Protein AF-A0A7M2J9U3-F1 (afdb_monomer_lite)

Structure (mmCIF, N/CA/C/O backbone):
data_AF-A0A7M2J9U3-F1
#
_entry.id   AF-A0A7M2J9U3-F1
#
loop_
_atom_site.group_PDB
_atom_site.id
_atom_site.type_symbol
_atom_site.label_atom_id
_atom_site.label_alt_id
_atom_site.label_comp_id
_atom_site.label_asym_id
_atom_site.label_entity_id
_atom_site.label_seq_id
_atom_site.pdbx_PDB_ins_code
_atom_site.Cartn_x
_atom_site.Cartn_y
_atom_site.Cartn_z
_atom_site.occupancy
_atom_site.B_iso_or_equiv
_atom_site.auth_seq_id
_atom_site.auth_comp_id
_atom_site.auth_asym_id
_atom_site.auth_atom_id
_atom_site.pdbx_PDB_model_num
ATOM 1 N N . MET A 1 1 ? -37.152 -7.432 15.482 1.00 43.25 1 MET A N 1
ATOM 2 C CA . MET A 1 1 ? -36.137 -7.744 14.446 1.00 43.25 1 MET A CA 1
ATOM 3 C C . MET A 1 1 ? -35.916 -6.595 13.445 1.00 43.25 1 MET A C 1
ATOM 5 O O . MET A 1 1 ? -35.263 -6.800 12.437 1.00 43.25 1 MET A O 1
ATOM 9 N N . THR A 1 2 ? -36.378 -5.371 13.727 1.00 47.81 2 THR A N 1
ATOM 10 C CA . THR A 1 2 ? -36.344 -4.222 12.796 1.00 47.81 2 THR A CA 1
ATOM 11 C C . THR A 1 2 ? -35.220 -3.203 13.057 1.00 47.81 2 THR A C 1
ATOM 13 O O . THR A 1 2 ? -34.902 -2.445 12.151 1.00 47.81 2 THR A O 1
ATOM 16 N N . ASN A 1 3 ? -34.570 -3.209 14.231 1.00 53.03 3 ASN A N 1
ATOM 17 C CA . ASN A 1 3 ? -33.553 -2.198 14.584 1.00 53.03 3 ASN A CA 1
ATOM 18 C C . ASN A 1 3 ? -32.164 -2.436 13.961 1.00 53.03 3 ASN A C 1
ATOM 20 O O . ASN A 1 3 ? -31.542 -1.480 13.520 1.00 53.03 3 ASN A O 1
ATOM 24 N N . GLN A 1 4 ? -31.702 -3.687 13.826 1.00 56.31 4 GLN A N 1
ATOM 25 C CA . GLN A 1 4 ? -30.345 -3.974 13.315 1.00 56.31 4 GLN A CA 1
ATOM 26 C C . GLN A 1 4 ? -30.095 -3.460 11.888 1.00 56.31 4 GLN A C 1
ATOM 28 O O . GLN A 1 4 ? -28.982 -3.062 11.561 1.00 56.31 4 GLN A O 1
ATOM 33 N N . LYS A 1 5 ? -31.128 -3.446 11.038 1.00 58.06 5 LYS A N 1
ATOM 34 C CA . LYS A 1 5 ? -31.010 -2.990 9.646 1.00 58.06 5 LYS A CA 1
ATOM 35 C C . LYS A 1 5 ? -30.885 -1.462 9.549 1.00 58.06 5 LYS A C 1
ATOM 37 O O . LYS A 1 5 ? -30.105 -0.966 8.746 1.00 58.06 5 LYS A O 1
ATOM 42 N N . SER A 1 6 ? -31.594 -0.738 10.420 1.00 60.00 6 SER A N 1
ATOM 43 C CA . SER A 1 6 ? -31.518 0.726 10.529 1.00 60.00 6 SER A CA 1
ATOM 44 C C . SER A 1 6 ? -30.150 1.194 11.038 1.00 60.00 6 SER A C 1
ATOM 46 O O . SER A 1 6 ? -29.637 2.213 10.579 1.00 60.00 6 SER A O 1
ATOM 48 N N . ASP A 1 7 ? -29.542 0.441 11.958 1.00 73.56 7 ASP A N 1
ATOM 49 C CA . ASP A 1 7 ? -28.218 0.768 12.498 1.00 73.56 7 ASP A CA 1
ATOM 50 C C . ASP A 1 7 ? -27.116 0.553 11.447 1.00 73.56 7 ASP A C 1
ATOM 52 O O . ASP A 1 7 ? -26.222 1.386 11.305 1.00 73.56 7 ASP A O 1
ATOM 56 N N . GLN A 1 8 ? -27.211 -0.507 10.633 1.00 78.12 8 GLN A N 1
ATOM 57 C CA . GLN A 1 8 ? -26.264 -0.760 9.539 1.00 78.12 8 GLN A CA 1
ATOM 58 C C . GLN A 1 8 ? -26.316 0.303 8.436 1.00 78.12 8 GLN A C 1
ATOM 60 O O . GLN A 1 8 ? -25.268 0.725 7.948 1.00 78.12 8 GLN A O 1
ATOM 65 N N . GLU A 1 9 ? -27.511 0.762 8.059 1.00 83.69 9 GLU A N 1
ATOM 66 C CA . GLU A 1 9 ? -27.677 1.839 7.074 1.00 83.69 9 GLU A CA 1
ATOM 67 C C . GLU A 1 9 ? -27.066 3.158 7.578 1.00 83.69 9 GLU A C 1
ATOM 69 O O . GLU A 1 9 ? -26.361 3.839 6.832 1.00 83.69 9 GLU A O 1
ATOM 74 N N . SER A 1 10 ? -27.244 3.472 8.865 1.00 86.31 10 SER A N 1
ATOM 75 C CA . SER A 1 10 ? -26.633 4.644 9.509 1.00 86.31 10 SER A CA 1
ATOM 76 C C . SER A 1 10 ? -25.099 4.573 9.529 1.00 86.31 10 SER A C 1
ATOM 78 O O . SER A 1 10 ? -24.418 5.536 9.170 1.00 86.31 10 SER A O 1
ATOM 80 N N . ILE A 1 11 ? -24.528 3.415 9.883 1.00 87.19 11 ILE A N 1
ATOM 81 C CA . ILE A 1 11 ? -23.070 3.204 9.901 1.00 87.19 11 ILE A CA 1
ATOM 82 C C . ILE A 1 11 ? -22.490 3.288 8.483 1.00 87.19 11 ILE A C 1
ATOM 84 O O . ILE A 1 11 ? -21.432 3.889 8.283 1.00 87.19 11 ILE A O 1
ATOM 88 N N . ALA A 1 12 ? -23.177 2.723 7.487 1.00 87.81 12 ALA A N 1
ATOM 89 C CA . ALA A 1 12 ? -22.763 2.810 6.090 1.00 87.81 12 ALA A CA 1
ATOM 90 C C . ALA A 1 12 ? -22.752 4.263 5.591 1.00 87.81 12 ALA A C 1
ATOM 92 O O . ALA A 1 12 ? -21.799 4.686 4.930 1.00 87.81 12 ALA A O 1
ATOM 93 N N . GLU A 1 13 ? -23.767 5.049 5.954 1.00 89.94 13 GLU A N 1
ATOM 94 C CA . GLU A 1 13 ? -23.820 6.471 5.624 1.00 89.94 13 GLU A CA 1
ATOM 95 C C . GLU A 1 13 ? -22.707 7.260 6.325 1.00 89.94 13 GLU A C 1
ATOM 97 O O . GLU A 1 13 ? -22.040 8.087 5.699 1.00 89.94 13 GLU A O 1
ATOM 102 N N . HIS A 1 14 ? -22.420 6.952 7.592 1.00 89.69 14 HIS A N 1
ATOM 103 C CA . HIS A 1 14 ? -21.287 7.539 8.303 1.00 89.69 14 HIS A CA 1
ATOM 104 C C . HIS A 1 14 ? -19.960 7.207 7.602 1.00 89.69 14 HIS A C 1
ATOM 106 O O . HIS A 1 14 ? -19.170 8.112 7.335 1.00 89.69 14 HIS A O 1
ATOM 112 N N . ALA A 1 15 ? -19.730 5.950 7.210 1.00 89.94 15 ALA A N 1
ATOM 113 C CA . ALA A 1 15 ? -18.529 5.561 6.470 1.00 89.94 15 ALA A CA 1
ATOM 114 C C . ALA A 1 15 ? -18.393 6.345 5.156 1.00 89.94 15 ALA A C 1
ATOM 116 O O . ALA A 1 15 ? -17.311 6.852 4.844 1.00 89.94 15 ALA A O 1
ATOM 117 N N . ARG A 1 16 ? -19.500 6.516 4.423 1.00 91.44 16 ARG A N 1
ATOM 118 C CA . ARG A 1 16 ? -19.551 7.295 3.179 1.00 91.44 16 ARG A CA 1
ATOM 119 C C . ARG A 1 16 ? -19.196 8.766 3.410 1.00 91.44 16 ARG A C 1
ATOM 121 O O . ARG A 1 16 ? -18.396 9.328 2.659 1.00 91.44 16 ARG A O 1
ATOM 128 N N . ILE A 1 17 ? -19.760 9.392 4.443 1.00 90.38 17 ILE A N 1
ATOM 129 C CA . ILE A 1 17 ? -19.478 10.789 4.805 1.00 90.38 17 ILE A CA 1
ATOM 130 C C . ILE A 1 17 ? -18.016 10.948 5.237 1.00 90.38 17 ILE A C 1
ATOM 132 O O . ILE A 1 17 ? -17.327 11.835 4.732 1.00 90.38 17 ILE A O 1
ATOM 136 N N . THR A 1 18 ? -17.508 10.069 6.101 1.00 89.56 18 THR A N 1
ATOM 137 C CA . THR A 1 18 ? -16.109 10.084 6.551 1.00 89.56 18 THR A CA 1
ATOM 138 C C . THR A 1 18 ? -15.159 9.942 5.368 1.00 89.56 18 THR A C 1
ATOM 140 O O . THR A 1 18 ? -14.219 10.724 5.218 1.00 89.56 18 THR A O 1
ATOM 143 N N . GLN A 1 19 ? -15.435 9.014 4.453 1.00 86.81 19 GLN A N 1
ATOM 144 C CA . GLN A 1 19 ? -14.657 8.856 3.232 1.00 86.81 19 GLN A CA 1
ATOM 145 C C . GLN A 1 19 ? -14.691 10.115 2.351 1.00 86.81 19 GLN A C 1
ATOM 147 O O . GLN A 1 19 ? -13.658 10.487 1.788 1.00 86.81 19 GLN A O 1
ATOM 152 N N . ALA A 1 20 ? -15.839 10.795 2.247 1.00 86.69 20 ALA A N 1
ATOM 153 C CA . ALA A 1 20 ? -15.975 12.054 1.517 1.00 86.69 20 ALA A CA 1
ATOM 154 C C . ALA A 1 20 ? -15.168 13.195 2.167 1.00 86.69 20 ALA A C 1
ATOM 156 O O . ALA A 1 20 ? -14.488 13.940 1.460 1.00 86.69 20 ALA A O 1
ATOM 157 N N . ILE A 1 21 ? -15.169 13.294 3.500 1.00 87.69 21 ILE A N 1
ATOM 158 C CA . ILE A 1 21 ? -14.341 14.247 4.255 1.00 87.69 21 ILE A CA 1
ATOM 159 C C . ILE A 1 21 ? -12.855 13.978 3.992 1.00 87.69 21 ILE A C 1
ATOM 161 O O . ILE A 1 21 ? -12.127 14.884 3.591 1.00 87.69 21 ILE A O 1
ATOM 165 N N . LEU A 1 22 ? -12.405 12.727 4.127 1.00 88.06 22 LEU A N 1
ATOM 166 C CA . LEU A 1 22 ? -11.025 12.319 3.832 1.00 88.06 22 LEU A CA 1
ATOM 167 C C . LEU A 1 22 ? -10.615 12.697 2.402 1.00 88.06 22 LEU A C 1
ATOM 169 O O . LEU A 1 22 ? -9.584 13.329 2.162 1.00 88.06 22 LEU A O 1
ATOM 173 N N . SER A 1 23 ? -11.492 12.365 1.460 1.00 82.75 23 SER A N 1
ATOM 174 C CA . SER A 1 23 ? -11.384 12.671 0.038 1.00 82.75 23 SER A CA 1
ATOM 175 C C . SER A 1 23 ? -11.221 14.169 -0.242 1.00 82.75 23 SER A C 1
ATOM 177 O O . SER A 1 23 ? -10.385 14.532 -1.066 1.00 82.75 23 SER A O 1
ATOM 179 N N . ASN A 1 24 ? -12.005 15.029 0.404 1.00 83.62 24 ASN A N 1
ATOM 180 C CA . ASN A 1 24 ? -12.104 16.443 0.034 1.00 83.62 24 ASN A CA 1
ATOM 181 C C . ASN A 1 24 ? -11.191 17.346 0.871 1.00 83.62 24 ASN A C 1
ATOM 183 O O . ASN A 1 24 ? -10.616 18.297 0.347 1.00 83.62 24 ASN A O 1
ATOM 187 N N . SER A 1 25 ? -11.043 17.047 2.160 1.00 84.12 25 SER A N 1
ATOM 188 C CA . SER A 1 25 ? -10.350 17.908 3.122 1.00 84.12 25 SER A CA 1
ATOM 189 C C . SER A 1 25 ? -8.868 17.574 3.276 1.00 84.12 25 SER A C 1
ATOM 191 O O . SER A 1 25 ? -8.089 18.450 3.652 1.00 84.12 25 SER A O 1
ATOM 193 N N . PHE A 1 26 ? -8.465 16.331 2.987 1.00 84.56 26 PHE A N 1
ATOM 194 C CA . PHE A 1 26 ? -7.106 15.853 3.267 1.00 84.56 26 PHE A CA 1
ATOM 195 C C . PHE A 1 26 ? -6.332 15.454 2.013 1.00 84.56 26 PHE A C 1
ATOM 197 O O . PHE A 1 26 ? -5.134 15.729 1.909 1.00 84.56 26 PHE A O 1
ATOM 204 N N . LEU A 1 27 ? -7.017 14.840 1.050 1.00 83.25 27 LEU A N 1
ATOM 205 C CA . LEU A 1 27 ? -6.427 14.368 -0.198 1.00 83.25 27 LEU A CA 1
ATOM 206 C C . LEU A 1 27 ? -6.773 15.318 -1.349 1.00 83.25 27 LEU A C 1
ATOM 208 O O . LEU A 1 27 ? -7.884 15.842 -1.424 1.00 83.25 27 LEU A O 1
ATOM 212 N N . ASN A 1 28 ? -5.845 15.540 -2.276 1.00 76.25 28 ASN A N 1
ATOM 213 C CA . ASN A 1 28 ? -6.152 16.311 -3.477 1.00 76.25 28 ASN A CA 1
ATOM 214 C C . ASN A 1 28 ? -6.906 15.421 -4.473 1.00 76.25 28 ASN A C 1
ATOM 216 O O . ASN A 1 28 ? -6.305 14.555 -5.097 1.00 76.25 28 ASN A O 1
ATOM 220 N N . GLY A 1 29 ? -8.220 15.624 -4.628 1.00 60.50 29 GLY A N 1
ATOM 221 C CA . GLY A 1 29 ? -9.089 14.819 -5.500 1.00 60.50 29 GLY A CA 1
ATOM 222 C C . GLY A 1 29 ? -8.625 14.680 -6.951 1.00 60.50 29 GLY A C 1
ATOM 223 O O . GLY A 1 29 ? -8.795 13.612 -7.535 1.00 60.50 29 GLY A O 1
ATOM 224 N N . PHE A 1 30 ? -7.985 15.709 -7.506 1.00 53.81 30 PHE A N 1
ATOM 225 C CA . PHE A 1 30 ? -7.475 15.699 -8.881 1.00 53.81 30 PHE A CA 1
ATOM 226 C C . PHE A 1 30 ? -6.129 14.972 -9.019 1.00 53.81 30 PHE A C 1
ATOM 228 O O . PHE A 1 30 ? -5.744 14.574 -10.125 1.00 53.81 30 PHE A O 1
ATOM 235 N N . ASP A 1 31 ? -5.432 14.766 -7.899 1.00 58.59 31 ASP A N 1
ATOM 236 C CA . ASP A 1 31 ? -4.037 14.332 -7.874 1.00 58.59 31 ASP A CA 1
ATOM 237 C C . ASP A 1 31 ? -3.748 13.225 -6.847 1.00 58.59 31 ASP A C 1
ATOM 239 O O . ASP A 1 31 ? -2.604 12.974 -6.486 1.00 58.59 31 ASP A O 1
ATOM 243 N N . ARG A 1 32 ? -4.770 12.473 -6.405 1.00 59.44 32 ARG A N 1
ATOM 244 C CA . ARG A 1 32 ? -4.629 11.330 -5.462 1.00 59.44 32 ARG A CA 1
ATOM 245 C C . ARG A 1 32 ? -3.731 10.203 -5.962 1.00 59.44 32 ARG A C 1
ATOM 247 O O . ARG A 1 32 ? -3.637 9.148 -5.343 1.00 59.44 32 ARG A O 1
ATOM 254 N N . THR A 1 33 ? -3.136 10.387 -7.117 1.00 61.84 33 THR A N 1
ATOM 255 C CA . THR A 1 33 ? -2.440 9.374 -7.856 1.00 61.84 33 THR A CA 1
ATOM 256 C C . THR A 1 33 ? -1.170 9.990 -8.398 1.00 61.84 33 THR A C 1
ATOM 258 O O . THR A 1 33 ? -1.235 10.918 -9.203 1.00 61.84 33 THR A O 1
ATOM 261 N N . HIS A 1 34 ? -0.028 9.469 -7.970 1.00 66.88 34 HIS A N 1
ATOM 262 C CA . HIS A 1 34 ? 1.264 9.871 -8.499 1.00 66.88 34 HIS A CA 1
ATOM 263 C C . HIS A 1 34 ? 1.284 9.639 -10.011 1.00 66.88 34 HIS A C 1
ATOM 265 O O . HIS A 1 34 ? 0.962 8.538 -10.467 1.00 66.88 34 HIS A O 1
ATOM 271 N N . VAL A 1 35 ? 1.631 10.678 -10.775 1.00 70.69 35 VAL A N 1
ATOM 272 C CA . VAL A 1 35 ? 1.864 10.561 -12.217 1.00 70.69 35 VAL A CA 1
ATOM 273 C C . VAL A 1 35 ? 3.057 9.644 -12.440 1.00 70.69 35 VAL A C 1
ATOM 275 O O . VAL A 1 35 ? 4.152 9.891 -11.941 1.00 70.69 35 VAL A O 1
ATOM 278 N N . LEU A 1 36 ? 2.816 8.573 -13.181 1.00 69.31 36 LEU A N 1
ATOM 279 C CA . LEU A 1 36 ? 3.774 7.512 -13.427 1.00 69.31 36 LEU A CA 1
ATOM 280 C C . LEU A 1 36 ? 4.363 7.503 -14.814 1.00 69.31 36 LEU A C 1
ATOM 282 O O . LEU A 1 36 ? 5.440 6.960 -14.962 1.00 69.31 36 LEU A O 1
ATOM 286 N N . PHE A 1 37 ? 3.663 8.007 -15.818 1.00 70.75 37 PHE A N 1
ATOM 287 C CA . PHE A 1 37 ? 4.260 8.400 -17.088 1.00 70.75 37 PHE A CA 1
ATOM 288 C C . PHE A 1 37 ? 3.216 9.128 -17.924 1.00 70.75 37 PHE A C 1
ATOM 290 O O . PHE A 1 37 ? 2.008 9.000 -17.706 1.00 70.75 37 PHE A O 1
ATOM 297 N N . GLU A 1 38 ? 3.697 9.881 -18.902 1.00 73.69 38 GLU A N 1
ATOM 298 C CA . GLU A 1 38 ? 2.871 10.531 -19.906 1.00 73.69 38 GLU A CA 1
ATOM 299 C C . GLU A 1 38 ? 3.216 9.950 -21.274 1.00 73.69 38 GLU A C 1
ATOM 301 O O . GLU A 1 38 ? 4.393 9.810 -21.607 1.00 73.69 38 GLU A O 1
ATOM 306 N N . GLU A 1 39 ? 2.209 9.621 -22.075 1.00 73.19 39 GLU A N 1
ATOM 307 C CA . GLU A 1 39 ? 2.402 9.255 -23.480 1.00 73.19 39 GLU A CA 1
ATOM 308 C C . GLU A 1 39 ? 1.602 10.194 -24.390 1.00 73.19 39 GLU A C 1
ATOM 310 O O . GLU A 1 39 ? 0.543 10.678 -23.985 1.00 73.19 39 GLU A O 1
ATOM 315 N N . PRO A 1 40 ? 2.065 10.476 -25.614 1.00 72.69 40 PRO A N 1
ATOM 316 C CA . PRO A 1 40 ? 1.267 11.214 -26.587 1.00 72.69 40 PRO A CA 1
ATOM 317 C C . PRO A 1 40 ? -0.018 10.443 -26.930 1.00 72.69 40 PRO A C 1
ATOM 319 O O . PRO A 1 40 ? 0.035 9.239 -27.174 1.00 72.69 40 PRO A O 1
ATOM 322 N N . THR A 1 41 ? -1.171 11.115 -26.957 1.00 71.19 41 THR A N 1
ATOM 323 C CA . THR A 1 41 ? -2.439 10.516 -27.425 1.00 71.19 41 THR A CA 1
ATOM 324 C C . THR A 1 41 ? -2.637 10.639 -28.926 1.00 71.19 41 THR A C 1
ATOM 326 O O . THR A 1 41 ? -3.350 9.825 -29.506 1.00 71.19 41 THR A O 1
ATOM 329 N N . ASP A 1 42 ? -2.054 11.669 -29.536 1.00 65.50 42 ASP A N 1
ATOM 330 C CA . ASP A 1 42 ? -2.163 11.997 -30.953 1.00 65.50 42 ASP A CA 1
ATOM 331 C C . ASP A 1 42 ? -1.059 12.982 -31.385 1.00 65.50 42 ASP A C 1
ATOM 333 O O . ASP A 1 42 ? -0.390 13.613 -30.562 1.00 65.50 42 ASP A O 1
ATOM 337 N N . ASP A 1 43 ? -0.904 13.159 -32.700 1.00 60.78 43 ASP A N 1
ATOM 338 C CA . ASP A 1 43 ? 0.062 14.091 -33.307 1.00 60.78 43 ASP A CA 1
ATOM 339 C C . ASP A 1 43 ? -0.277 15.575 -33.051 1.00 60.78 43 ASP A C 1
ATOM 341 O O . ASP A 1 43 ? 0.478 16.471 -33.428 1.00 60.78 43 ASP A O 1
ATOM 345 N N . LYS A 1 44 ? -1.415 15.861 -32.402 1.00 65.69 44 LYS A N 1
ATOM 346 C CA . LYS A 1 44 ? -1.885 17.217 -32.070 1.00 65.69 44 LYS A CA 1
ATOM 347 C C . LYS A 1 44 ? -1.430 17.691 -30.688 1.00 65.69 44 LYS A C 1
ATOM 349 O O . LYS A 1 44 ? -1.837 18.763 -30.244 1.00 65.69 44 LYS A O 1
ATOM 354 N N . GLY A 1 45 ? -0.566 16.924 -30.023 1.00 68.12 45 GLY A N 1
ATOM 355 C CA . GLY A 1 45 ? 0.064 17.312 -28.762 1.00 68.12 45 GLY A CA 1
ATOM 356 C C . GLY A 1 45 ? -0.742 16.960 -27.512 1.00 68.12 45 GLY A C 1
ATOM 357 O O . GLY A 1 45 ? -0.376 17.407 -26.422 1.00 68.12 45 GLY A O 1
ATOM 358 N N . GLY A 1 46 ? -1.803 16.155 -27.629 1.00 75.38 46 GLY A N 1
ATOM 359 C CA . GLY A 1 46 ? -2.477 15.596 -26.464 1.00 75.38 46 GLY A CA 1
ATOM 360 C C . GLY A 1 46 ? -1.566 14.618 -25.714 1.00 75.38 46 GLY A C 1
ATOM 361 O O . GLY A 1 46 ? -0.768 13.898 -26.320 1.00 75.38 46 GLY A O 1
ATOM 362 N N . ARG A 1 47 ? -1.669 14.590 -24.381 1.00 72.50 47 ARG A N 1
ATOM 363 C CA . ARG A 1 47 ? -0.935 13.649 -23.524 1.00 72.50 47 ARG A CA 1
ATOM 364 C C . ARG A 1 47 ? -1.895 12.834 -22.672 1.00 72.50 47 ARG A C 1
ATOM 366 O O . ARG A 1 47 ? -2.779 13.385 -22.018 1.00 72.50 47 ARG A O 1
ATOM 373 N N . ARG A 1 48 ? -1.681 11.522 -22.628 1.00 73.50 48 ARG A N 1
ATOM 374 C CA . ARG A 1 48 ? -2.312 10.606 -21.682 1.00 73.50 48 ARG A CA 1
ATOM 375 C C . ARG A 1 48 ? -1.414 10.492 -20.468 1.00 73.50 48 ARG A C 1
ATOM 377 O O . ARG A 1 48 ? -0.272 10.061 -20.581 1.00 73.50 48 ARG A O 1
ATOM 384 N N . ILE A 1 49 ? -1.956 10.858 -19.315 1.00 73.00 49 ILE A N 1
ATOM 385 C CA . ILE A 1 49 ? -1.262 10.772 -18.035 1.00 73.00 49 ILE A CA 1
ATOM 386 C C . ILE A 1 49 ? -1.685 9.479 -17.344 1.00 73.00 49 ILE A C 1
ATOM 388 O O . ILE A 1 49 ? -2.847 9.311 -16.968 1.00 73.00 49 ILE A O 1
ATOM 392 N N . HIS A 1 50 ? -0.733 8.578 -17.144 1.00 70.38 50 HIS A N 1
ATOM 393 C CA . HIS A 1 50 ? -0.923 7.348 -16.390 1.00 70.38 50 HIS A CA 1
ATOM 394 C C . HIS A 1 50 ? -0.568 7.611 -14.934 1.00 70.38 50 HIS A C 1
ATOM 396 O O . HIS A 1 50 ? 0.527 8.088 -14.642 1.00 70.38 50 HIS A O 1
ATOM 402 N N . LYS A 1 51 ? -1.489 7.338 -14.007 1.00 72.81 51 LYS A N 1
ATOM 403 C CA . LYS A 1 51 ? -1.319 7.664 -12.584 1.00 72.81 51 LYS A CA 1
ATOM 404 C C . LYS A 1 51 ? -1.538 6.435 -11.699 1.00 72.81 51 LYS A C 1
ATOM 406 O O . LYS A 1 51 ? -2.481 5.692 -11.952 1.00 72.81 51 LYS A O 1
ATOM 411 N N . THR A 1 52 ? -0.720 6.214 -10.661 1.00 72.75 52 THR A N 1
ATOM 412 C CA . THR A 1 52 ? -0.928 5.101 -9.701 1.00 72.75 52 THR A CA 1
ATOM 413 C C . THR A 1 52 ? -1.767 5.514 -8.520 1.00 72.75 52 THR A C 1
ATOM 415 O O . THR A 1 52 ? -1.517 6.538 -7.889 1.00 72.75 52 THR A O 1
ATOM 418 N N . GLN A 1 53 ? -2.711 4.651 -8.170 1.00 75.62 53 GLN A N 1
ATOM 419 C CA . GLN A 1 53 ? -3.491 4.747 -6.956 1.00 75.62 53 GLN A CA 1
ATOM 420 C C . GLN A 1 53 ? -3.017 3.704 -5.942 1.00 75.62 53 GLN A C 1
ATOM 422 O O . GLN A 1 53 ? -3.782 2.816 -5.565 1.00 75.62 53 GLN A O 1
ATOM 427 N N . CYS A 1 54 ? -1.775 3.816 -5.468 1.00 79.94 54 CYS A N 1
ATOM 428 C CA . CYS A 1 54 ? -1.197 2.924 -4.462 1.00 79.94 54 CYS A CA 1
ATOM 429 C C . CYS A 1 54 ? -0.882 3.658 -3.150 1.00 79.94 54 CYS A C 1
ATOM 431 O O . CYS A 1 54 ? -1.057 4.868 -3.017 1.00 79.94 54 CYS A O 1
ATOM 433 N N . VAL A 1 55 ? -0.436 2.910 -2.147 1.00 86.06 55 VAL A N 1
ATOM 434 C CA . VAL A 1 55 ? 0.126 3.504 -0.929 1.00 86.06 55 VAL A CA 1
ATOM 435 C C . VAL A 1 55 ? 1.464 4.167 -1.273 1.00 86.06 55 VAL A C 1
ATOM 437 O O . VAL A 1 55 ? 2.219 3.660 -2.104 1.00 86.06 55 VAL A O 1
ATOM 440 N N . GLY A 1 56 ? 1.758 5.304 -0.651 1.00 80.81 56 GLY A N 1
ATOM 441 C CA . GLY A 1 56 ? 2.940 6.133 -0.885 1.00 80.81 56 GLY A CA 1
ATOM 442 C C . GLY A 1 56 ? 2.753 7.190 -1.977 1.00 80.81 56 GLY A C 1
ATOM 443 O O . GLY A 1 56 ? 3.590 8.092 -2.097 1.00 80.81 56 GLY A O 1
ATOM 444 N N . SER A 1 57 ? 1.668 7.113 -2.751 1.00 78.00 57 SER A N 1
ATOM 445 C CA . SER A 1 57 ? 1.484 7.872 -3.987 1.00 78.00 57 SER A CA 1
ATOM 446 C C . SER A 1 57 ? 0.384 8.928 -3.935 1.00 78.00 57 SER A C 1
ATOM 448 O O . SER A 1 57 ? 0.067 9.500 -4.977 1.00 78.00 57 SER A O 1
ATOM 450 N N . PHE A 1 58 ? -0.230 9.181 -2.776 1.00 79.94 58 PHE A N 1
ATOM 451 C CA . PHE A 1 58 ? -1.281 10.196 -2.701 1.00 79.94 58 PHE A CA 1
ATOM 452 C C . PHE A 1 58 ? -0.693 11.601 -2.682 1.00 79.94 58 PHE A C 1
ATOM 454 O O . PHE A 1 58 ? 0.211 11.896 -1.894 1.00 79.94 58 PHE A O 1
ATOM 461 N N . ALA A 1 59 ? -1.260 12.494 -3.496 1.00 80.44 59 ALA A N 1
ATOM 462 C CA . ALA A 1 59 ? -1.114 13.918 -3.255 1.00 80.44 59 ALA A CA 1
ATOM 463 C C . ALA A 1 59 ? -2.025 14.333 -2.099 1.00 80.44 59 ALA A C 1
ATOM 465 O O . ALA A 1 59 ? -3.251 14.161 -2.118 1.00 80.44 59 ALA A O 1
ATOM 466 N N . TRP A 1 60 ? -1.391 14.901 -1.087 1.00 86.31 60 TRP A N 1
ATOM 467 C CA . TRP A 1 60 ? -2.064 15.539 0.029 1.00 86.31 60 TRP A CA 1
ATOM 468 C C . TRP A 1 60 ? -2.424 16.971 -0.358 1.00 86.31 60 TRP A C 1
ATOM 470 O O . TRP A 1 60 ? -1.755 17.585 -1.189 1.00 86.31 60 TRP A O 1
ATOM 480 N N . GLN A 1 61 ? -3.485 17.509 0.235 1.00 86.88 61 GLN A N 1
ATOM 481 C CA . GLN A 1 61 ? -3.773 18.936 0.114 1.00 86.88 61 GLN A CA 1
ATOM 482 C C . GLN A 1 61 ? -2.587 19.756 0.639 1.00 86.88 61 GLN A C 1
ATOM 484 O O . GLN A 1 61 ? -1.897 19.324 1.564 1.00 86.88 61 GLN A O 1
ATOM 489 N N . ARG A 1 62 ? -2.374 20.959 0.097 1.00 86.81 62 ARG A N 1
ATOM 490 C CA . ARG A 1 62 ? -1.214 21.799 0.446 1.00 86.81 62 ARG A CA 1
ATOM 491 C C . ARG A 1 62 ? -1.111 22.073 1.952 1.00 86.81 62 ARG A C 1
ATOM 493 O O . ARG A 1 62 ? -0.031 22.002 2.527 1.00 86.81 62 ARG A O 1
ATOM 500 N N . HIS A 1 63 ? -2.239 22.308 2.628 1.00 85.75 63 HIS A N 1
ATOM 501 C CA . HIS A 1 63 ? -2.280 22.499 4.088 1.00 85.75 63 HIS A CA 1
ATOM 502 C C . HIS A 1 63 ? -1.992 21.221 4.897 1.00 85.75 63 HIS A C 1
ATOM 504 O O . HIS A 1 63 ? -1.757 21.301 6.099 1.00 85.75 63 HIS A O 1
ATOM 510 N N . MET A 1 64 ? -1.965 20.055 4.248 1.00 89.81 64 MET A N 1
ATOM 511 C CA . MET A 1 64 ? -1.658 18.745 4.834 1.00 89.81 64 MET A CA 1
ATOM 512 C C . MET A 1 64 ? -0.262 18.216 4.460 1.00 89.81 64 MET A C 1
ATOM 514 O O . MET A 1 64 ? 0.105 17.095 4.832 1.00 89.81 64 MET A O 1
ATOM 518 N N . GLU A 1 65 ? 0.558 18.995 3.746 1.00 85.69 65 GLU A N 1
ATOM 519 C CA . GLU A 1 65 ? 1.930 18.604 3.388 1.00 85.69 65 GLU A CA 1
ATOM 520 C C . GLU A 1 65 ? 2.820 18.379 4.619 1.00 85.69 65 GLU A C 1
ATOM 522 O O . GLU A 1 65 ? 3.719 17.539 4.588 1.00 85.69 65 GLU A O 1
ATOM 527 N N . ASN A 1 66 ? 2.516 19.030 5.741 1.00 88.62 66 ASN A N 1
ATOM 528 C CA . ASN A 1 66 ? 3.220 18.846 7.004 1.00 88.62 66 ASN A CA 1
ATOM 529 C C . ASN A 1 66 ? 2.990 17.430 7.590 1.00 88.62 66 ASN A C 1
ATOM 531 O O . ASN A 1 66 ? 1.859 16.954 7.679 1.00 88.62 66 ASN A O 1
ATOM 535 N N . ASN A 1 67 ? 4.056 16.745 8.021 1.00 89.12 67 ASN A N 1
ATOM 536 C CA . ASN A 1 67 ? 3.971 15.406 8.629 1.00 89.12 67 ASN A CA 1
ATOM 537 C C . ASN A 1 67 ? 3.172 15.384 9.941 1.00 89.12 67 ASN A C 1
ATOM 539 O O . ASN A 1 67 ? 2.422 14.444 10.194 1.00 89.12 67 ASN A O 1
ATOM 543 N N . TYR A 1 68 ? 3.268 16.441 10.744 1.00 87.38 68 TYR A N 1
ATOM 544 C CA . TYR A 1 68 ? 2.456 16.610 11.945 1.00 87.38 68 TYR A CA 1
ATOM 545 C C . TYR A 1 68 ? 0.969 16.748 11.605 1.00 87.38 68 TYR A C 1
ATOM 547 O O . TYR A 1 68 ? 0.134 16.142 12.267 1.00 87.38 68 TYR A O 1
ATOM 555 N N . ALA A 1 69 ? 0.620 17.463 10.530 1.00 89.19 69 ALA A N 1
ATOM 556 C CA . ALA A 1 69 ? -0.771 17.552 10.082 1.00 89.19 69 ALA A CA 1
ATOM 557 C C . ALA A 1 69 ? -1.327 16.164 9.714 1.00 89.19 69 ALA A C 1
ATOM 559 O O . ALA A 1 69 ? -2.447 15.827 10.090 1.00 89.19 69 ALA A O 1
ATOM 560 N N . LYS A 1 70 ? -0.527 15.310 9.061 1.00 91.12 70 LYS A N 1
ATOM 561 C CA . LYS A 1 70 ? -0.918 13.919 8.760 1.00 91.12 70 LYS A CA 1
ATOM 562 C C . LYS A 1 70 ? -1.114 13.078 10.024 1.00 91.12 70 LYS A C 1
ATOM 564 O O . LYS A 1 70 ? -2.048 12.282 10.075 1.00 91.12 70 LYS A O 1
ATOM 569 N N . MET A 1 71 ? -0.284 13.279 11.049 1.00 90.75 71 MET A N 1
ATOM 570 C CA . MET A 1 71 ? -0.483 12.669 12.369 1.00 90.75 71 MET A CA 1
ATOM 571 C C . MET A 1 71 ? -1.789 13.145 13.020 1.00 90.75 71 MET A C 1
ATOM 573 O O . MET A 1 71 ? -2.541 12.330 13.540 1.00 90.75 71 MET A O 1
ATOM 577 N N . VAL A 1 72 ? -2.096 14.442 12.965 1.00 88.19 72 VAL A N 1
ATOM 578 C CA . VAL A 1 72 ? -3.346 14.997 13.516 1.00 88.19 72 VAL A CA 1
ATOM 579 C C . VAL A 1 72 ? -4.578 14.495 12.758 1.00 88.19 72 VAL A C 1
ATOM 581 O O . VAL A 1 72 ? -5.624 14.307 13.368 1.00 88.19 72 VAL A O 1
ATOM 584 N N . ALA A 1 73 ? -4.465 14.235 11.454 1.00 91.75 73 ALA A N 1
ATOM 585 C CA . ALA A 1 73 ? -5.553 13.679 10.649 1.00 91.75 73 ALA A CA 1
ATOM 586 C C . ALA A 1 73 ? -5.801 12.181 10.891 1.00 91.75 73 ALA A C 1
ATOM 588 O O . ALA A 1 73 ? -6.887 11.690 10.587 1.00 91.75 73 ALA A O 1
ATOM 589 N N . PHE A 1 74 ? -4.820 11.450 11.432 1.00 93.88 74 PHE A N 1
ATOM 590 C CA . PHE A 1 74 ? -4.890 9.997 11.602 1.00 93.88 74 PHE A CA 1
ATOM 591 C C . PHE A 1 74 ? -6.148 9.482 12.315 1.00 93.88 74 PHE A C 1
ATOM 593 O O . PHE A 1 74 ? -6.697 8.497 11.828 1.00 93.88 74 PHE A O 1
ATOM 600 N N . PRO A 1 75 ? -6.661 10.103 13.398 1.00 93.31 75 PRO A N 1
ATOM 601 C CA . PRO A 1 75 ? -7.897 9.650 14.032 1.00 93.31 75 PRO A CA 1
ATOM 602 C C . PRO A 1 75 ? -9.075 9.539 13.056 1.00 93.31 75 PRO A C 1
ATOM 604 O O . PRO A 1 75 ? -9.787 8.550 13.099 1.00 93.31 75 PRO A O 1
ATOM 607 N N . ILE A 1 76 ? -9.212 10.472 12.109 1.00 93.50 76 ILE A N 1
ATOM 608 C CA . ILE A 1 76 ? -10.307 10.466 11.123 1.00 93.50 76 ILE A CA 1
ATOM 609 C C . ILE A 1 76 ? -10.117 9.329 10.106 1.00 93.50 76 ILE A C 1
ATOM 611 O O . ILE A 1 76 ? -11.078 8.682 9.695 1.00 93.50 76 ILE A O 1
ATOM 615 N N . PHE A 1 77 ? -8.870 9.048 9.708 1.00 95.75 77 PHE A N 1
ATOM 616 C CA . PHE A 1 77 ? -8.570 7.866 8.894 1.00 95.75 77 PHE A CA 1
ATOM 617 C C . PHE A 1 77 ? -8.865 6.580 9.671 1.00 95.75 77 PHE A C 1
ATOM 619 O O . PHE A 1 77 ? -9.468 5.666 9.121 1.00 95.75 77 PHE A O 1
ATOM 626 N N . PHE A 1 78 ? -8.487 6.506 10.946 1.00 96.50 78 PHE A N 1
ATOM 627 C CA . PHE A 1 78 ? -8.796 5.356 11.787 1.00 96.50 78 PHE A CA 1
ATOM 628 C C . PHE A 1 78 ? -10.305 5.149 11.955 1.00 96.50 78 PHE A C 1
ATOM 630 O O . PHE A 1 78 ? -10.746 4.011 11.868 1.00 96.50 78 PHE A O 1
ATOM 637 N N . ASP A 1 79 ? -11.097 6.210 12.114 1.00 94.75 79 ASP A N 1
ATOM 638 C CA . ASP A 1 79 ? -12.556 6.097 12.202 1.00 94.75 79 ASP A CA 1
ATOM 639 C C . ASP A 1 79 ? -13.144 5.464 10.927 1.00 94.75 79 ASP A C 1
ATOM 641 O O . ASP A 1 79 ? -14.037 4.626 11.012 1.00 94.75 79 ASP A O 1
ATOM 645 N N . LEU A 1 80 ? -12.589 5.757 9.740 1.00 95.81 80 LEU A N 1
ATOM 646 C CA . LEU A 1 80 ? -12.961 5.053 8.503 1.00 95.81 80 LEU A CA 1
ATOM 647 C C . LEU A 1 80 ? -12.651 3.544 8.576 1.00 95.81 80 LEU A C 1
ATOM 649 O O . LEU A 1 80 ? -13.457 2.730 8.123 1.00 95.81 80 LEU A O 1
ATOM 653 N N . LEU A 1 81 ? -11.497 3.159 9.132 1.00 97.44 81 LEU A N 1
ATOM 654 C CA . LEU A 1 81 ? -11.149 1.748 9.339 1.00 97.44 81 LEU A CA 1
ATOM 655 C C . LEU A 1 81 ? -12.076 1.075 10.361 1.00 97.44 81 LEU A C 1
ATOM 657 O O . LEU A 1 81 ? -12.464 -0.076 10.170 1.00 97.44 81 LEU A O 1
ATOM 661 N N . ASP A 1 82 ? -12.426 1.781 11.434 1.00 96.56 82 ASP A N 1
ATOM 662 C CA . ASP A 1 82 ? -13.298 1.275 12.492 1.00 96.56 82 ASP A CA 1
ATOM 663 C C . ASP A 1 82 ? -14.721 1.045 11.979 1.00 96.56 82 ASP A C 1
ATOM 665 O O . ASP A 1 82 ? -15.264 -0.044 12.151 1.00 96.56 82 ASP A O 1
ATOM 669 N N . LEU A 1 83 ? -15.263 2.000 11.218 1.00 95.50 83 LEU A N 1
ATOM 670 C CA . LEU A 1 83 ? -16.547 1.852 10.532 1.00 95.50 83 LEU A CA 1
ATOM 671 C C . LEU A 1 83 ? -16.523 0.691 9.528 1.00 95.50 83 LEU A C 1
ATOM 673 O O . LEU A 1 83 ? -17.488 -0.064 9.433 1.00 95.50 83 LEU A O 1
ATOM 677 N N . HIS A 1 84 ? -15.415 0.498 8.804 1.00 95.12 84 HIS A N 1
ATOM 678 C CA . HIS A 1 84 ? -15.259 -0.655 7.914 1.00 95.12 84 HIS A CA 1
ATOM 679 C C . HIS A 1 84 ? -15.328 -1.987 8.677 1.00 95.12 84 HIS A C 1
ATOM 681 O O . HIS A 1 84 ? -15.998 -2.920 8.231 1.00 95.12 84 HIS A O 1
ATOM 687 N N . VAL A 1 85 ? -14.670 -2.078 9.837 1.00 96.06 85 VAL A N 1
ATOM 688 C CA . VAL A 1 85 ? -14.750 -3.246 10.727 1.00 96.06 85 VAL A CA 1
ATOM 689 C C . VAL A 1 85 ? -16.172 -3.448 11.249 1.00 96.06 85 VAL A C 1
ATOM 691 O O . VAL A 1 85 ? -16.662 -4.578 11.248 1.00 96.06 85 VAL A O 1
ATOM 694 N N . ASP A 1 86 ? -16.863 -2.375 11.620 1.00 94.75 86 ASP A N 1
ATOM 695 C CA . ASP A 1 86 ? -18.228 -2.442 12.139 1.00 94.75 86 ASP A CA 1
ATOM 696 C C . ASP A 1 86 ? -19.227 -2.949 11.118 1.00 94.75 86 ASP A C 1
ATOM 698 O O . ASP A 1 86 ? -20.028 -3.826 11.440 1.00 94.75 86 ASP A O 1
ATOM 702 N N . ILE A 1 87 ? -19.137 -2.455 9.884 1.00 91.94 87 ILE A N 1
ATOM 703 C CA . ILE A 1 87 ? -19.961 -2.927 8.770 1.00 91.94 87 ILE A CA 1
ATOM 704 C C . ILE A 1 87 ? -19.651 -4.397 8.487 1.00 91.94 87 ILE A C 1
ATOM 706 O O . ILE A 1 87 ? -20.562 -5.205 8.332 1.00 91.94 87 ILE A O 1
ATOM 710 N N . ARG A 1 88 ? -18.364 -4.766 8.437 1.00 91.94 88 ARG A N 1
ATOM 711 C CA . ARG A 1 88 ? -17.941 -6.116 8.049 1.00 91.94 88 ARG A CA 1
ATOM 712 C C . ARG A 1 88 ? -18.280 -7.184 9.093 1.00 91.94 88 ARG A C 1
ATOM 714 O O . ARG A 1 88 ? -18.540 -8.326 8.719 1.00 91.94 88 ARG A O 1
ATOM 721 N N . PHE A 1 89 ? -18.235 -6.851 10.383 1.00 93.00 89 PHE A N 1
ATOM 722 C CA . PHE A 1 89 ? -18.363 -7.829 11.471 1.00 93.00 89 PHE A CA 1
ATOM 723 C C . PHE A 1 89 ? -19.556 -7.607 12.405 1.00 93.00 89 PHE A C 1
ATOM 725 O O . PHE A 1 89 ? -19.726 -8.410 13.333 1.00 93.00 89 PHE A O 1
ATOM 732 N N . GLU A 1 90 ? -20.369 -6.581 12.135 1.00 91.50 90 GLU A N 1
ATOM 733 C CA . GLU A 1 90 ? -21.568 -6.191 12.885 1.00 91.50 90 GLU A CA 1
ATOM 734 C C . GLU A 1 90 ? -21.264 -5.923 14.367 1.00 91.50 90 GLU A C 1
ATOM 736 O O . GLU A 1 90 ? -21.845 -6.529 15.268 1.00 91.50 90 GLU A O 1
ATOM 741 N N . CYS A 1 91 ? -20.282 -5.054 14.632 1.00 91.56 91 CYS A N 1
ATOM 742 C CA . CYS A 1 91 ? -19.711 -4.875 15.972 1.00 91.56 91 CYS A CA 1
ATOM 743 C C . CYS A 1 91 ? -19.593 -3.424 16.469 1.00 91.56 91 CYS A C 1
ATOM 745 O O . CYS A 1 91 ? -18.785 -3.178 17.367 1.00 91.56 91 CYS A O 1
ATOM 747 N N . ALA A 1 92 ? -20.418 -2.506 15.957 1.00 87.69 92 ALA A N 1
ATOM 748 C CA . ALA A 1 92 ? -20.362 -1.065 16.243 1.00 87.69 92 ALA A CA 1
ATOM 749 C C . ALA A 1 92 ? -20.223 -0.698 17.730 1.00 87.69 92 ALA A C 1
ATOM 751 O O . ALA A 1 92 ? -19.351 0.087 18.094 1.00 87.69 92 ALA A O 1
ATOM 752 N N . ASP A 1 93 ? -20.990 -1.347 18.610 1.00 85.94 93 ASP A N 1
ATOM 753 C CA . ASP A 1 93 ? -21.003 -1.040 20.051 1.00 85.94 93 ASP A CA 1
ATOM 754 C C . ASP A 1 93 ? -19.847 -1.674 20.849 1.00 85.94 93 ASP A C 1
ATOM 756 O O . ASP A 1 93 ? -19.837 -1.684 22.083 1.00 85.94 93 ASP A O 1
ATOM 760 N N . SER A 1 94 ? -18.873 -2.288 20.175 1.00 91.19 94 SER A N 1
ATOM 761 C CA . SER A 1 94 ? -17.760 -2.969 20.837 1.00 91.19 94 SER A CA 1
ATOM 762 C C . SER A 1 94 ? -16.564 -2.041 21.052 1.00 91.19 94 SER A C 1
ATOM 764 O O . SER A 1 94 ? -16.218 -1.226 20.209 1.00 91.19 94 SER A O 1
ATOM 766 N N . SER A 1 95 ? -15.853 -2.197 22.170 1.00 93.19 95 SER A N 1
ATOM 767 C CA . SER A 1 95 ? -14.553 -1.536 22.346 1.00 93.19 95 SER A CA 1
ATOM 768 C C . SER A 1 95 ? -13.522 -2.069 21.341 1.00 93.19 95 SER A C 1
ATOM 770 O O . SER A 1 95 ? -13.623 -3.220 20.914 1.00 93.19 95 SER A O 1
ATOM 772 N N . PHE A 1 96 ? -12.466 -1.305 21.035 1.00 94.25 96 PHE A N 1
ATOM 773 C CA . PHE A 1 96 ? -11.407 -1.758 20.113 1.00 94.25 96 PHE A CA 1
ATOM 774 C C . PHE A 1 96 ? -10.802 -3.110 20.517 1.00 94.25 96 PHE A C 1
ATOM 776 O O . PHE A 1 96 ? -10.612 -3.982 19.677 1.00 94.25 96 PHE A O 1
ATOM 783 N N . SER A 1 97 ? -10.575 -3.338 21.816 1.00 93.50 97 SER A N 1
ATOM 784 C CA . SER A 1 97 ? -10.063 -4.622 22.313 1.00 93.50 97 SER A CA 1
ATOM 785 C C . SER A 1 97 ? -11.040 -5.780 22.094 1.00 93.50 97 SER A C 1
ATOM 787 O O . SER A 1 97 ? -10.617 -6.909 21.850 1.00 93.50 97 SER A O 1
ATOM 789 N N . LYS A 1 98 ? -12.351 -5.522 22.164 1.00 95.62 98 LYS A N 1
ATOM 790 C CA . LYS A 1 98 ? -13.385 -6.512 21.853 1.00 95.62 98 LYS A CA 1
ATOM 791 C C . LYS A 1 98 ? -13.496 -6.737 20.343 1.00 95.62 98 LYS A C 1
ATOM 793 O O . LYS A 1 98 ? -13.623 -7.888 19.941 1.00 95.62 98 LYS A O 1
ATOM 798 N N . LYS A 1 99 ? -13.380 -5.686 19.522 1.00 96.81 99 LYS A N 1
ATOM 799 C CA . LYS A 1 99 ? -13.337 -5.781 18.054 1.00 96.81 99 LYS A CA 1
ATOM 800 C C . LYS A 1 99 ? -12.141 -6.619 17.587 1.00 96.81 99 LYS A C 1
ATOM 802 O O . LYS A 1 99 ? -12.353 -7.559 16.834 1.00 96.81 99 LYS A O 1
ATOM 807 N N . ILE A 1 100 ? -10.934 -6.408 18.127 1.00 96.38 100 ILE A N 1
ATOM 808 C CA . ILE A 1 100 ? -9.751 -7.250 17.833 1.00 96.38 100 ILE A CA 1
ATOM 809 C C . ILE A 1 100 ? -10.048 -8.735 18.087 1.00 96.38 100 ILE A C 1
ATOM 811 O O . ILE A 1 100 ? -9.866 -9.555 17.194 1.00 96.38 100 ILE A O 1
ATOM 815 N N . LYS A 1 101 ? -10.614 -9.080 19.252 1.00 96.94 101 LYS A N 1
ATOM 816 C CA . LYS A 1 101 ? -11.003 -10.470 19.566 1.00 96.94 101 LYS A CA 1
ATOM 817 C C . LYS A 1 101 ? -12.067 -11.034 18.621 1.00 96.94 101 LYS A C 1
ATOM 819 O O . LYS A 1 101 ? -12.139 -12.245 18.432 1.00 96.94 101 LYS A O 1
ATOM 824 N N . ILE A 1 102 ? -12.950 -10.187 18.087 1.00 95.75 102 ILE A N 1
ATOM 825 C CA . ILE A 1 102 ? -13.936 -10.593 17.078 1.00 95.75 102 ILE A CA 1
ATOM 826 C C . ILE A 1 102 ? -13.227 -10.880 15.754 1.00 95.75 102 ILE A C 1
ATOM 828 O O . ILE A 1 102 ? -13.503 -11.922 15.164 1.00 95.75 102 ILE A O 1
ATOM 832 N N . LEU A 1 103 ? -12.305 -10.012 15.322 1.00 95.25 103 LEU A N 1
ATOM 833 C CA . LEU A 1 103 ? -11.496 -10.227 14.122 1.00 95.25 103 LEU A CA 1
ATOM 834 C C . LEU A 1 103 ? -10.726 -11.545 14.234 1.00 95.25 103 LEU A C 1
ATOM 836 O O . LEU A 1 103 ? -10.944 -12.421 13.408 1.00 95.25 103 LEU A O 1
ATOM 840 N N . GLU A 1 104 ? -9.939 -11.743 15.294 1.00 94.56 104 GLU A N 1
ATOM 841 C CA . GLU A 1 104 ? -9.180 -12.983 15.544 1.00 94.56 104 GLU A CA 1
ATOM 842 C C . GLU A 1 104 ? -10.043 -14.251 15.445 1.00 94.56 104 GLU A C 1
ATOM 844 O O . GLU A 1 104 ? -9.571 -15.298 15.019 1.00 94.56 104 GLU A O 1
ATOM 849 N N . LYS A 1 105 ? -11.324 -14.183 15.822 1.00 94.25 105 LYS A N 1
ATOM 850 C CA . LYS A 1 105 ? -12.235 -15.334 15.748 1.00 94.25 105 LYS A CA 1
ATOM 851 C C . LYS A 1 105 ? -12.907 -15.514 14.391 1.00 94.25 105 LYS A C 1
ATOM 853 O O . LYS A 1 105 ? -13.278 -16.635 14.060 1.00 94.25 105 LYS A O 1
ATOM 858 N N . LYS A 1 106 ? -13.164 -14.422 13.667 1.00 94.00 106 LYS A N 1
ATOM 859 C CA . LYS A 1 106 ? -13.985 -14.422 12.446 1.00 94.00 106 LYS A CA 1
ATOM 860 C C . LYS A 1 106 ? -13.167 -14.387 11.155 1.00 94.00 106 LYS A C 1
ATOM 862 O O . LYS A 1 106 ? -13.726 -14.709 10.111 1.00 94.00 106 LYS A O 1
ATOM 867 N N . ILE A 1 107 ? -11.902 -13.968 11.194 1.00 92.56 107 ILE A N 1
ATOM 868 C CA . ILE A 1 107 ? -11.061 -13.932 9.996 1.00 92.56 107 ILE A CA 1
ATOM 869 C C . ILE A 1 107 ? -10.569 -15.326 9.595 1.00 92.56 107 ILE A C 1
ATOM 871 O O . ILE A 1 107 ? -10.311 -16.185 10.443 1.00 92.56 107 ILE A O 1
ATOM 875 N N . ASP A 1 108 ? -10.351 -15.522 8.298 1.00 90.94 108 ASP A N 1
ATOM 876 C CA . ASP A 1 108 ? -9.667 -16.704 7.793 1.00 90.94 108 ASP A CA 1
ATOM 877 C C . ASP A 1 108 ? -8.145 -16.481 7.816 1.00 90.94 108 ASP A C 1
ATOM 879 O O . ASP A 1 108 ? -7.583 -15.761 6.991 1.00 90.94 108 ASP A O 1
ATOM 883 N N . HIS A 1 109 ? -7.454 -17.141 8.749 1.00 90.31 109 HIS A N 1
ATOM 884 C CA . HIS A 1 109 ? -5.994 -17.056 8.884 1.00 90.31 109 HIS A CA 1
ATOM 885 C C . HIS A 1 109 ? -5.245 -17.656 7.688 1.00 90.31 109 HIS A C 1
ATOM 887 O O . HIS A 1 109 ? -4.051 -17.406 7.514 1.00 90.31 109 HIS A O 1
ATOM 893 N N . SER A 1 110 ? -5.902 -18.449 6.836 1.00 89.38 110 SER A N 1
ATOM 894 C CA . SER A 1 110 ? -5.290 -18.906 5.590 1.00 89.38 110 SER A CA 1
ATOM 895 C C . SER A 1 110 ? -5.089 -17.746 4.608 1.00 89.38 110 SER A C 1
ATOM 897 O O . SER A 1 110 ? -4.115 -17.758 3.852 1.00 89.38 110 SER A O 1
ATOM 899 N N . GLN A 1 111 ? -5.931 -16.711 4.689 1.00 90.50 111 GLN A N 1
ATOM 900 C CA . GLN A 1 111 ? -6.018 -15.625 3.726 1.00 90.50 111 GLN A CA 1
ATOM 901 C C . GLN A 1 111 ? -5.206 -14.390 4.136 1.00 90.50 111 GLN A C 1
ATOM 903 O O . GLN A 1 111 ? -5.425 -13.782 5.184 1.00 90.50 111 GLN A O 1
ATOM 908 N N . ILE A 1 112 ? -4.311 -13.931 3.255 1.00 91.75 112 ILE A N 1
ATOM 909 C CA . ILE A 1 112 ? -3.427 -12.799 3.571 1.00 91.75 112 ILE A CA 1
ATOM 910 C C . ILE A 1 112 ? -4.176 -11.475 3.790 1.00 91.75 112 ILE A C 1
ATOM 912 O O . ILE A 1 112 ? -3.789 -10.688 4.647 1.00 91.75 112 ILE A O 1
ATOM 916 N N . PHE A 1 113 ? -5.264 -11.223 3.056 1.00 90.56 113 PHE A N 1
ATOM 917 C CA . PHE A 1 113 ? -6.030 -9.971 3.169 1.00 90.56 113 PHE A CA 1
ATOM 918 C C . PHE A 1 113 ? -6.782 -9.847 4.504 1.00 90.56 113 PHE A C 1
ATOM 920 O O . PHE A 1 113 ? -7.128 -8.741 4.921 1.00 90.56 113 PHE A O 1
ATOM 927 N N . ASP A 1 114 ? -7.053 -10.978 5.150 1.00 93.75 114 ASP A N 1
ATOM 928 C CA . ASP A 1 114 ? -7.731 -11.061 6.437 1.00 93.75 114 ASP A CA 1
ATOM 929 C C . ASP A 1 114 ? -6.752 -10.832 7.585 1.00 93.75 114 ASP A C 1
ATOM 931 O O . ASP A 1 114 ? -7.016 -10.026 8.478 1.00 93.75 114 ASP A O 1
ATOM 935 N N . LEU A 1 115 ? -5.567 -11.436 7.488 1.00 94.75 115 LEU A N 1
ATOM 936 C CA . LEU A 1 115 ? -4.448 -11.126 8.373 1.00 94.75 115 LEU A CA 1
ATOM 937 C C . LEU A 1 115 ? -4.011 -9.665 8.243 1.00 94.75 115 LEU A C 1
ATOM 939 O O . LEU A 1 115 ? -3.769 -9.010 9.249 1.00 94.75 115 LEU A O 1
ATOM 943 N N . PHE A 1 116 ? -3.986 -9.128 7.020 1.00 95.38 116 PHE A N 1
ATOM 944 C CA . PHE A 1 116 ? -3.705 -7.716 6.775 1.00 95.38 116 PHE A CA 1
ATOM 945 C C . PHE A 1 116 ? -4.658 -6.803 7.559 1.00 95.38 116 PHE A C 1
ATOM 947 O O . PHE A 1 116 ? -4.207 -5.855 8.197 1.00 95.38 116 PHE A O 1
ATOM 954 N N . LEU A 1 117 ? -5.969 -7.086 7.536 1.00 96.25 117 LEU A N 1
ATOM 955 C CA . LEU A 1 117 ? -6.953 -6.305 8.289 1.00 96.25 117 LEU A CA 1
ATOM 956 C C . LEU A 1 117 ? -6.719 -6.400 9.794 1.00 96.25 117 LEU A C 1
ATOM 958 O O . LEU A 1 117 ? -6.736 -5.374 10.470 1.00 96.25 117 LEU A O 1
ATOM 962 N N . LEU A 1 118 ? -6.500 -7.610 10.315 1.00 96.06 118 LEU A N 1
ATOM 963 C CA . LEU A 1 118 ? -6.248 -7.815 11.739 1.00 96.06 118 LEU A CA 1
ATOM 964 C C . LEU A 1 118 ? -5.017 -7.039 12.210 1.00 96.06 118 LEU A C 1
ATOM 966 O O . LEU A 1 118 ? -5.102 -6.323 13.208 1.00 96.06 118 LEU A O 1
ATOM 970 N N . GLU A 1 119 ? -3.908 -7.125 11.481 1.00 96.00 119 GLU A N 1
ATOM 971 C CA . GLU A 1 119 ? -2.675 -6.415 11.825 1.00 96.00 119 GLU A CA 1
ATOM 972 C C . GLU A 1 119 ? -2.834 -4.900 11.710 1.00 96.00 119 GLU A C 1
ATOM 974 O O . GLU A 1 119 ? -2.506 -4.173 12.648 1.00 96.00 119 GLU A O 1
ATOM 979 N N . LEU A 1 120 ? -3.400 -4.409 10.599 1.00 96.44 120 LEU A N 1
ATOM 980 C CA . LEU A 1 120 ? -3.638 -2.979 10.403 1.00 96.44 120 LEU A CA 1
ATOM 981 C C . LEU A 1 120 ? -4.536 -2.420 11.513 1.00 96.44 120 LEU A C 1
ATOM 983 O O . LEU A 1 120 ? -4.219 -1.389 12.106 1.00 96.44 120 LEU A O 1
ATOM 987 N N . TYR A 1 121 ? -5.632 -3.109 11.837 1.00 97.25 121 TYR A N 1
ATOM 988 C CA . TYR A 1 121 ? -6.561 -2.679 12.878 1.00 97.25 121 TYR A CA 1
ATOM 989 C C . TYR A 1 121 ? -5.933 -2.728 14.278 1.00 97.25 121 TYR A C 1
ATOM 991 O O . TYR A 1 121 ? -6.078 -1.787 15.063 1.00 97.25 121 TYR A O 1
ATOM 999 N N . THR A 1 122 ? -5.184 -3.784 14.597 1.00 94.88 122 THR A N 1
ATOM 1000 C CA . THR A 1 122 ? -4.494 -3.937 15.890 1.00 94.88 122 THR A CA 1
ATOM 1001 C C . THR A 1 122 ? -3.429 -2.858 16.084 1.00 94.88 122 THR A C 1
ATOM 1003 O O . THR A 1 122 ? -3.380 -2.193 17.126 1.00 94.88 122 THR A O 1
ATOM 1006 N N . PHE A 1 123 ? -2.623 -2.617 15.050 1.00 93.19 123 PHE A N 1
ATOM 1007 C CA . PHE A 1 123 ? -1.623 -1.557 15.033 1.00 93.19 123 PHE A CA 1
ATOM 1008 C C . PHE A 1 123 ? -2.270 -0.173 15.198 1.00 93.19 123 PHE A C 1
ATOM 1010 O O . PHE A 1 123 ? -1.921 0.582 16.113 1.00 93.19 123 PHE A O 1
ATOM 1017 N N . CYS A 1 124 ? -3.263 0.155 14.366 1.00 95.25 124 CYS A N 1
ATOM 1018 C CA . CYS A 1 124 ? -3.876 1.480 14.372 1.00 95.25 124 CYS A CA 1
ATOM 1019 C C . CYS A 1 124 ? -4.717 1.753 15.628 1.00 95.25 124 CYS A C 1
ATOM 1021 O O . CYS A 1 124 ? -4.682 2.872 16.134 1.00 95.25 124 CYS A O 1
ATOM 1023 N N . SER A 1 125 ? -5.421 0.765 16.184 1.00 94.12 125 SER A N 1
ATOM 1024 C CA . SER A 1 125 ? -6.196 0.943 17.425 1.00 94.12 125 SER A CA 1
ATOM 1025 C C . SER A 1 125 ? -5.294 1.236 18.630 1.00 94.12 125 SER A C 1
ATOM 1027 O O . SER A 1 125 ? -5.605 2.102 19.457 1.00 94.12 125 SER A O 1
ATOM 1029 N N . THR A 1 126 ? -4.129 0.583 18.696 1.00 89.50 126 THR A N 1
ATOM 1030 C CA . THR A 1 126 ? -3.095 0.877 19.695 1.00 89.50 126 THR A CA 1
ATOM 1031 C C . THR A 1 126 ? -2.605 2.315 19.549 1.00 89.50 126 THR A C 1
ATOM 1033 O O . THR A 1 126 ? -2.571 3.062 20.532 1.00 89.50 126 THR A O 1
ATOM 1036 N N . LEU A 1 127 ? -2.283 2.726 18.321 1.00 89.31 127 LEU A N 1
ATOM 1037 C CA . LEU A 1 127 ? -1.796 4.069 18.021 1.00 89.31 127 LEU A CA 1
ATOM 1038 C C . LEU A 1 127 ? -2.846 5.147 18.336 1.00 89.31 127 LEU A C 1
ATOM 1040 O O . LEU A 1 127 ? -2.537 6.127 19.017 1.00 89.31 127 LEU A O 1
ATOM 1044 N N . ARG A 1 128 ? -4.105 4.934 17.932 1.00 89.56 128 ARG A N 1
ATOM 1045 C CA . ARG A 1 128 ? -5.238 5.833 18.201 1.00 89.56 128 ARG A CA 1
ATOM 1046 C C . ARG A 1 128 ? -5.372 6.076 19.693 1.00 89.56 128 ARG A C 1
ATOM 1048 O O . ARG A 1 128 ? -5.392 7.228 20.128 1.00 89.56 128 ARG A O 1
ATOM 1055 N N . ASN A 1 129 ? -5.446 5.008 20.488 1.00 82.44 129 ASN A N 1
ATOM 1056 C CA . ASN A 1 129 ? -5.604 5.123 21.937 1.00 82.44 129 ASN A CA 1
ATOM 1057 C C . ASN A 1 129 ? -4.491 5.966 22.569 1.00 82.44 129 ASN A C 1
ATOM 1059 O O . ASN A 1 129 ? -4.745 6.749 23.482 1.00 82.44 129 ASN A O 1
ATOM 1063 N N . LYS A 1 130 ? -3.255 5.851 22.080 1.00 80.69 130 LYS A N 1
ATOM 1064 C CA . LYS A 1 130 ? -2.128 6.629 22.607 1.00 80.69 130 LYS A CA 1
ATOM 1065 C C . LYS A 1 130 ? -2.192 8.101 22.205 1.00 80.69 130 LYS A C 1
ATOM 1067 O O . LYS A 1 130 ? -1.966 8.948 23.069 1.00 80.69 130 LYS A O 1
ATOM 1072 N N . ILE A 1 131 ? -2.536 8.393 20.950 1.00 81.38 131 ILE A N 1
ATOM 1073 C CA . ILE A 1 131 ? -2.655 9.763 20.430 1.00 81.38 131 ILE A CA 1
ATOM 1074 C C . ILE A 1 131 ? -3.750 10.534 21.173 1.00 81.38 131 ILE A C 1
ATOM 1076 O O . ILE A 1 131 ? -3.489 11.625 21.670 1.00 81.38 131 ILE A O 1
ATOM 1080 N N . ILE A 1 132 ? -4.945 9.955 21.325 1.00 74.06 132 ILE A N 1
ATOM 1081 C CA . ILE A 1 132 ? -6.087 10.662 21.933 1.00 74.06 132 ILE A CA 1
ATOM 1082 C C . ILE A 1 132 ? -5.925 10.886 23.435 1.00 74.06 132 ILE A C 1
ATOM 1084 O O . ILE A 1 132 ? -6.416 11.873 23.971 1.00 74.06 132 ILE A O 1
ATOM 1088 N N . HIS A 1 133 ? -5.188 10.019 24.124 1.00 70.94 133 HIS A N 1
ATOM 1089 C CA . HIS A 1 133 ? -4.877 10.229 25.536 1.00 70.94 133 HIS A CA 1
ATOM 1090 C C . HIS A 1 133 ? -3.618 11.076 25.766 1.00 70.94 133 HIS A C 1
ATOM 1092 O O . HIS A 1 133 ? -3.162 11.151 26.905 1.00 70.94 133 HIS A O 1
ATOM 1098 N N . HIS A 1 134 ? -3.035 11.670 24.714 1.00 68.56 134 HIS A N 1
ATOM 1099 C CA . HIS A 1 134 ? -1.775 12.422 24.769 1.00 68.56 134 HIS A CA 1
ATOM 1100 C C . HIS A 1 134 ? -0.647 11.664 25.499 1.00 68.56 134 HIS A C 1
ATOM 1102 O O . HIS A 1 134 ? 0.245 12.259 26.095 1.00 68.56 134 HIS A O 1
ATOM 1108 N N . LYS A 1 135 ? -0.662 10.323 25.445 1.00 65.69 135 LYS A N 1
ATOM 1109 C CA . LYS A 1 135 ? 0.340 9.446 26.086 1.00 65.69 135 LYS A CA 1
ATOM 1110 C C . LYS A 1 135 ? 1.534 9.191 25.166 1.00 65.69 135 LYS A C 1
ATOM 1112 O O . LYS A 1 135 ? 2.093 8.094 25.161 1.00 65.69 135 LYS A O 1
ATOM 1117 N N . ILE A 1 136 ? 1.866 10.184 24.351 1.00 68.62 136 ILE A N 1
ATOM 1118 C CA . ILE A 1 136 ? 2.924 10.147 23.351 1.00 68.62 136 ILE A CA 1
ATOM 1119 C C . ILE A 1 136 ? 4.020 11.124 23.763 1.00 68.62 136 ILE A C 1
ATOM 1121 O O . ILE A 1 136 ? 3.738 12.276 24.084 1.00 68.62 136 ILE A O 1
ATOM 1125 N N . SER A 1 137 ? 5.273 10.668 23.778 1.00 67.38 137 SER A N 1
ATOM 1126 C CA . SER A 1 137 ? 6.405 11.581 23.920 1.00 67.38 137 SER A CA 1
ATOM 1127 C C . SER A 1 137 ? 6.844 12.046 22.537 1.00 67.38 137 SER A C 1
ATOM 1129 O O . SER A 1 137 ? 7.036 11.242 21.621 1.00 67.38 137 SER A O 1
ATOM 1131 N N . HIS A 1 138 ? 6.979 13.361 22.391 1.00 72.81 138 HIS A N 1
ATOM 1132 C CA . HIS A 1 138 ? 7.465 13.985 21.170 1.00 72.81 138 HIS A CA 1
ATOM 1133 C C . HIS A 1 138 ? 8.967 14.209 21.281 1.00 72.81 138 HIS A C 1
ATOM 1135 O O . HIS A 1 138 ? 9.434 14.877 22.205 1.00 72.81 138 HIS A O 1
ATOM 1141 N N . LYS A 1 139 ? 9.724 13.688 20.315 1.00 73.75 139 LYS A N 1
ATOM 1142 C CA . LYS A 1 139 ? 11.135 14.036 20.148 1.00 73.75 139 LYS A CA 1
ATOM 1143 C C . LYS A 1 139 ? 11.390 14.361 18.684 1.00 73.75 139 LYS A C 1
ATOM 1145 O O . LYS A 1 139 ? 11.437 13.467 17.849 1.00 73.75 139 LYS A O 1
ATOM 1150 N N . ALA A 1 140 ? 11.551 15.649 18.381 1.00 76.81 140 ALA A N 1
ATOM 1151 C CA . ALA A 1 140 ? 11.739 16.154 17.021 1.00 76.81 140 ALA A CA 1
ATOM 1152 C C . ALA A 1 140 ? 10.675 15.614 16.037 1.00 76.81 140 ALA A C 1
ATOM 1154 O O . ALA A 1 140 ? 9.526 16.044 16.089 1.00 76.81 140 ALA A O 1
ATOM 1155 N N . ASN A 1 141 ? 11.052 14.657 15.183 1.00 77.94 141 ASN A N 1
ATOM 1156 C CA . ASN A 1 141 ? 10.203 14.054 14.153 1.00 77.94 141 ASN A CA 1
ATOM 1157 C C . ASN A 1 141 ? 9.716 12.642 14.508 1.00 77.94 141 ASN A C 1
ATOM 1159 O O . ASN A 1 141 ? 9.324 11.887 13.620 1.00 77.94 141 ASN A O 1
ATOM 1163 N N . GLU A 1 142 ? 9.736 12.273 15.785 1.00 83.75 142 GLU A N 1
ATOM 1164 C CA . GLU A 1 142 ? 9.390 10.939 16.261 1.00 83.75 142 GLU A CA 1
ATOM 1165 C C . GLU A 1 142 ? 8.362 10.987 17.390 1.00 83.75 142 GLU A C 1
ATOM 1167 O O . GLU A 1 142 ? 8.347 11.893 18.231 1.00 83.75 142 GLU A O 1
ATOM 1172 N N . ILE A 1 143 ? 7.516 9.962 17.404 1.00 81.12 143 ILE A N 1
ATOM 1173 C CA . ILE A 1 143 ? 6.596 9.638 18.481 1.00 81.12 143 ILE A CA 1
ATOM 1174 C C . ILE A 1 143 ? 7.045 8.324 19.093 1.00 81.12 143 ILE A C 1
ATOM 1176 O O . ILE A 1 143 ? 7.165 7.325 18.385 1.00 81.12 143 ILE A O 1
ATOM 1180 N N . THR A 1 144 ? 7.226 8.303 20.411 1.00 77.56 144 THR A N 1
ATOM 1181 C CA . THR A 1 144 ? 7.389 7.040 21.135 1.00 77.56 144 THR A CA 1
ATOM 1182 C C . THR A 1 144 ? 6.080 6.650 21.813 1.00 77.56 144 THR A C 1
ATOM 1184 O O . THR A 1 144 ? 5.486 7.448 22.540 1.00 77.56 144 THR A O 1
ATOM 1187 N N . TYR A 1 145 ? 5.638 5.408 21.615 1.00 71.25 145 TYR A N 1
ATOM 1188 C CA . TYR A 1 145 ? 4.525 4.812 22.353 1.00 71.25 145 TYR A CA 1
ATOM 1189 C C . TYR A 1 145 ? 4.862 3.370 22.733 1.00 71.25 145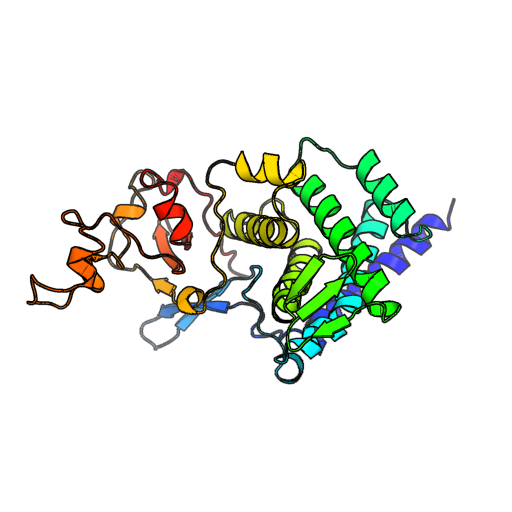 TYR A C 1
ATOM 1191 O O . TYR A 1 145 ? 5.302 2.583 21.903 1.00 71.25 145 TYR A O 1
ATOM 1199 N N . SER A 1 146 ? 4.666 3.009 24.004 1.00 67.38 146 SER A N 1
ATOM 1200 C CA . SER A 1 146 ? 4.928 1.645 24.500 1.00 67.38 146 SER A CA 1
ATOM 1201 C C . SER A 1 146 ? 6.318 1.091 24.104 1.00 67.38 146 SER A C 1
ATOM 1203 O O . SER A 1 146 ? 6.442 -0.087 23.794 1.00 67.38 146 SER A O 1
ATOM 1205 N N . GLY A 1 147 ? 7.352 1.944 24.059 1.00 69.19 147 GLY A N 1
ATOM 1206 C CA . GLY A 1 147 ? 8.714 1.570 23.644 1.00 69.19 147 GLY A CA 1
ATOM 1207 C C . GLY A 1 147 ? 8.948 1.480 22.128 1.00 69.19 147 GLY A C 1
ATOM 1208 O O . GLY A 1 147 ? 10.089 1.326 21.708 1.00 69.19 147 GLY A O 1
ATOM 1209 N N . THR A 1 148 ? 7.906 1.623 21.305 1.00 75.44 148 THR A N 1
ATOM 1210 C CA . THR A 1 148 ? 8.009 1.685 19.839 1.00 75.44 148 THR A CA 1
ATOM 1211 C C . THR A 1 148 ? 8.170 3.130 19.385 1.00 75.44 148 THR A C 1
ATOM 1213 O O . THR A 1 148 ? 7.442 4.009 19.849 1.00 75.44 148 THR A O 1
ATOM 1216 N N . ILE A 1 149 ? 9.104 3.370 18.466 1.00 83.75 149 ILE A N 1
ATOM 1217 C CA . ILE A 1 149 ? 9.355 4.684 17.869 1.00 83.75 149 ILE A CA 1
ATOM 1218 C C . ILE A 1 149 ? 8.758 4.702 16.461 1.00 83.75 149 ILE A C 1
ATOM 1220 O O . ILE A 1 149 ? 9.120 3.885 15.619 1.00 83.75 149 ILE A O 1
ATOM 1224 N N . ILE A 1 150 ? 7.865 5.654 16.198 1.00 86.00 150 ILE A N 1
ATOM 1225 C CA . ILE A 1 150 ? 7.323 5.935 14.866 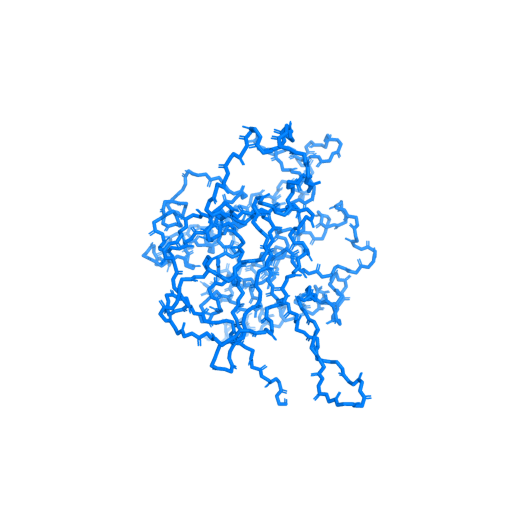1.00 86.00 150 ILE A CA 1
ATOM 1226 C C . ILE A 1 150 ? 7.759 7.330 14.441 1.00 86.00 150 ILE A C 1
ATOM 1228 O O . ILE A 1 150 ? 7.520 8.313 15.143 1.00 86.00 150 ILE A O 1
ATOM 1232 N N . LYS A 1 151 ? 8.329 7.442 13.242 1.00 88.62 151 LYS A N 1
ATOM 1233 C CA . LYS A 1 151 ? 8.599 8.742 12.621 1.00 88.62 151 LYS A CA 1
ATOM 1234 C C . LYS A 1 151 ? 7.299 9.393 12.155 1.00 88.62 151 LYS A C 1
ATOM 1236 O O . LYS A 1 151 ? 6.463 8.713 11.561 1.00 88.62 151 LYS A O 1
ATOM 1241 N N . LEU A 1 152 ? 7.160 10.707 12.325 1.00 87.31 152 LEU A N 1
ATOM 1242 C CA . LEU A 1 152 ? 5.983 11.477 11.899 1.00 87.31 152 LEU A CA 1
ATOM 1243 C C . LEU A 1 152 ? 5.671 11.311 10.405 1.00 87.31 152 LEU A C 1
ATOM 1245 O O . LEU A 1 152 ? 4.508 11.285 10.016 1.00 87.31 152 LEU A O 1
ATOM 1249 N N . GLU A 1 153 ? 6.693 11.153 9.562 1.00 87.31 153 GLU A N 1
ATOM 1250 C CA . GLU A 1 153 ? 6.520 10.898 8.124 1.00 87.31 153 GLU A CA 1
ATOM 1251 C C . GLU A 1 153 ? 5.745 9.604 7.825 1.00 87.31 153 GLU A C 1
ATOM 1253 O O . GLU A 1 153 ? 5.042 9.519 6.817 1.00 87.31 153 GLU A O 1
ATOM 1258 N N . SER A 1 154 ? 5.782 8.628 8.738 1.00 90.50 154 SER A N 1
ATOM 1259 C CA . SER A 1 154 ? 5.080 7.348 8.595 1.00 90.50 154 SER A CA 1
ATOM 1260 C C . SER A 1 154 ? 3.562 7.517 8.604 1.00 90.50 154 SER A C 1
ATOM 1262 O O . SER A 1 154 ? 2.862 6.702 8.011 1.00 90.50 154 SER A O 1
ATOM 1264 N N . PHE A 1 155 ? 3.027 8.589 9.204 1.00 91.88 155 PHE A N 1
ATOM 1265 C CA . PHE A 1 155 ? 1.582 8.848 9.205 1.00 91.88 155 PHE A CA 1
ATOM 1266 C C . PHE A 1 155 ? 1.018 9.084 7.807 1.00 91.88 155 PHE A C 1
ATOM 1268 O O . PHE A 1 155 ? -0.146 8.773 7.572 1.00 91.88 155 PHE A O 1
ATOM 1275 N N . LYS A 1 156 ? 1.843 9.545 6.856 1.00 91.31 156 LYS A N 1
ATOM 1276 C CA . LYS A 1 156 ? 1.478 9.531 5.435 1.00 91.31 156 LYS A CA 1
ATOM 1277 C C . LYS A 1 156 ? 1.079 8.117 5.010 1.00 91.31 156 LYS A C 1
ATOM 1279 O O . LYS A 1 156 ? -0.035 7.898 4.551 1.00 91.31 156 LYS A O 1
ATOM 1284 N N . ILE A 1 157 ? 1.979 7.162 5.222 1.00 91.94 157 ILE A N 1
ATOM 1285 C CA . ILE A 1 157 ? 1.803 5.765 4.824 1.00 91.94 157 ILE A CA 1
ATOM 1286 C C . ILE A 1 157 ? 0.654 5.103 5.585 1.00 91.94 157 ILE A C 1
ATOM 1288 O O . ILE A 1 157 ? -0.149 4.419 4.965 1.00 91.94 157 ILE A O 1
ATOM 1292 N N . ILE A 1 158 ? 0.534 5.337 6.895 1.00 94.88 158 ILE A N 1
ATOM 1293 C CA . ILE A 1 158 ? -0.544 4.767 7.720 1.00 94.88 158 ILE A CA 1
ATOM 1294 C C . ILE A 1 158 ? -1.916 5.215 7.200 1.00 94.88 158 ILE A C 1
ATOM 1296 O O . ILE A 1 158 ? -2.792 4.386 6.958 1.00 94.88 158 ILE A O 1
ATOM 1300 N N . ASN A 1 159 ? -2.092 6.517 6.973 1.00 95.12 159 ASN A N 1
ATOM 1301 C CA . ASN A 1 159 ? -3.352 7.068 6.477 1.00 95.12 159 ASN A CA 1
ATOM 1302 C C . ASN A 1 159 ? -3.673 6.561 5.061 1.00 95.12 159 ASN A C 1
ATOM 1304 O O . ASN A 1 159 ? -4.810 6.191 4.766 1.00 95.12 159 ASN A O 1
ATOM 1308 N N . GLU A 1 160 ? -2.664 6.501 4.189 1.00 92.62 160 GLU A N 1
ATOM 1309 C CA . GLU A 1 160 ? -2.820 5.987 2.828 1.00 92.62 160 GLU A CA 1
ATOM 1310 C C . GLU A 1 160 ? -3.144 4.489 2.806 1.00 92.62 160 GLU A C 1
ATOM 1312 O O . GLU A 1 160 ? -3.999 4.089 2.023 1.00 92.62 160 GLU A O 1
ATOM 1317 N N . LEU A 1 161 ? -2.541 3.673 3.681 1.00 94.75 161 LEU A N 1
ATOM 1318 C CA . LEU A 1 161 ? -2.868 2.250 3.846 1.00 94.75 161 LEU A CA 1
ATOM 1319 C C . LEU A 1 161 ? -4.340 2.056 4.189 1.00 94.75 161 LEU A C 1
ATOM 1321 O O . LEU A 1 161 ? -5.025 1.286 3.518 1.00 94.75 161 LEU A O 1
ATOM 1325 N N . ILE A 1 162 ? -4.825 2.780 5.201 1.00 96.00 162 ILE A N 1
ATOM 1326 C CA . ILE A 1 162 ? -6.219 2.699 5.638 1.00 96.00 162 ILE A CA 1
ATOM 1327 C C . ILE A 1 162 ? -7.154 3.079 4.494 1.00 96.00 162 ILE A C 1
ATOM 1329 O O . ILE A 1 162 ? -8.044 2.310 4.134 1.00 96.00 162 ILE A O 1
ATOM 1333 N N . TYR A 1 163 ? -6.934 4.247 3.888 1.00 92.88 163 TYR A N 1
ATOM 1334 C CA . TYR A 1 163 ? -7.807 4.726 2.823 1.00 92.88 163 TYR A CA 1
ATOM 1335 C C . TYR A 1 163 ? -7.790 3.791 1.612 1.00 92.88 163 TYR A C 1
ATOM 1337 O O . TYR A 1 163 ? -8.845 3.519 1.042 1.00 92.88 163 TYR A O 1
ATOM 1345 N N . GLN A 1 164 ? -6.614 3.282 1.231 1.00 90.00 164 GLN A N 1
ATOM 1346 C CA . GLN A 1 164 ? -6.460 2.338 0.127 1.00 90.00 164 GLN A CA 1
ATOM 1347 C C . GLN A 1 164 ? -7.216 1.041 0.373 1.00 90.00 164 GLN A C 1
ATOM 1349 O O . GLN A 1 164 ? -7.983 0.613 -0.489 1.00 90.00 164 GLN A O 1
ATOM 1354 N N . TYR A 1 165 ? -7.013 0.448 1.547 1.00 93.44 165 TYR A N 1
ATOM 1355 C CA . TYR A 1 165 ? -7.641 -0.809 1.914 1.00 93.44 165 TYR A CA 1
ATOM 1356 C C . TYR A 1 165 ? -9.163 -0.673 1.994 1.00 93.44 165 TYR A C 1
ATOM 1358 O O . TYR A 1 165 ? -9.876 -1.456 1.375 1.00 93.44 165 TYR A O 1
ATOM 1366 N N . VAL A 1 166 ? -9.669 0.346 2.696 1.00 92.69 166 VAL A N 1
ATOM 1367 C CA . VAL A 1 166 ? -11.116 0.512 2.896 1.00 92.69 166 VAL A CA 1
ATOM 1368 C C . VAL A 1 166 ? -11.826 0.929 1.606 1.00 92.69 166 VAL A C 1
ATOM 1370 O O . VAL A 1 166 ? -12.914 0.437 1.324 1.00 92.69 166 VAL A O 1
ATOM 1373 N N . THR A 1 167 ? -11.225 1.814 0.804 1.00 88.06 167 THR A N 1
ATOM 1374 C CA . THR A 1 167 ? -11.885 2.356 -0.398 1.00 88.06 167 THR A CA 1
ATOM 1375 C C . THR A 1 167 ? -11.817 1.409 -1.590 1.00 88.06 167 THR A C 1
ATOM 1377 O O . THR A 1 167 ? -12.790 1.284 -2.326 1.00 88.06 167 THR A O 1
ATOM 1380 N N . TYR A 1 168 ? -10.657 0.795 -1.824 1.00 86.00 168 TYR A N 1
ATOM 1381 C CA . TYR A 1 168 ? -10.399 0.028 -3.048 1.00 86.00 168 TYR A CA 1
ATOM 1382 C C . TYR A 1 168 ? -10.263 -1.470 -2.786 1.00 86.00 168 TYR A C 1
ATOM 1384 O O . TYR A 1 168 ? -10.149 -2.244 -3.734 1.00 86.00 168 TYR A O 1
ATOM 1392 N N . GLY A 1 169 ? -10.252 -1.890 -1.520 1.00 88.12 169 GLY A N 1
ATOM 1393 C CA . GLY A 1 169 ? -10.038 -3.276 -1.146 1.00 88.12 169 GLY A CA 1
ATOM 1394 C C . GLY A 1 169 ? -8.608 -3.757 -1.396 1.00 88.12 169 GLY A C 1
ATOM 1395 O O . GLY A 1 169 ? -7.687 -3.005 -1.736 1.00 88.12 169 GLY A O 1
ATOM 1396 N N . PHE A 1 170 ? -8.440 -5.065 -1.219 1.00 85.38 170 PHE A N 1
ATOM 1397 C CA . PHE A 1 170 ? -7.180 -5.776 -1.434 1.00 85.38 170 PHE A CA 1
ATOM 1398 C C . PHE A 1 170 ? -7.259 -6.761 -2.609 1.00 85.38 170 PHE A C 1
ATOM 1400 O O . PHE A 1 170 ? -6.356 -6.813 -3.448 1.00 85.38 170 PHE A O 1
ATOM 1407 N N . LYS A 1 171 ? -8.342 -7.547 -2.668 1.00 81.94 171 LYS A N 1
ATOM 1408 C CA . LYS A 1 171 ? -8.573 -8.574 -3.694 1.00 81.94 171 LYS A CA 1
ATOM 1409 C C . LYS A 1 171 ? -8.745 -7.958 -5.080 1.00 81.94 171 LYS A C 1
ATOM 1411 O O . LYS A 1 171 ? -9.148 -6.807 -5.196 1.00 81.94 171 LYS A O 1
ATOM 1416 N N . ASP A 1 172 ? -8.382 -8.724 -6.105 1.00 78.12 172 ASP A N 1
ATOM 1417 C CA . ASP A 1 172 ? -8.537 -8.378 -7.530 1.00 78.12 172 ASP A CA 1
ATOM 1418 C C . ASP A 1 172 ? -7.816 -7.100 -7.987 1.00 78.12 172 ASP A C 1
ATOM 1420 O O . ASP A 1 172 ? -7.947 -6.655 -9.128 1.00 78.12 172 ASP A O 1
ATOM 1424 N N . ARG A 1 173 ? -6.978 -6.532 -7.115 1.00 79.75 173 ARG A N 1
ATOM 1425 C CA . ARG A 1 173 ? -6.104 -5.416 -7.451 1.00 79.75 173 ARG A CA 1
ATOM 1426 C C . ARG A 1 173 ? -4.836 -5.912 -8.143 1.00 79.75 173 ARG A C 1
ATOM 1428 O O . ARG A 1 173 ? -4.387 -7.029 -7.885 1.00 79.75 173 ARG A O 1
ATOM 1435 N N . PRO A 1 174 ? -4.207 -5.076 -8.985 1.00 79.69 174 PRO A N 1
ATOM 1436 C CA . PRO A 1 174 ? -2.928 -5.421 -9.586 1.00 79.69 174 PRO A CA 1
ATOM 1437 C C . PRO A 1 174 ? -1.894 -5.789 -8.527 1.00 79.69 174 PRO A C 1
ATOM 1439 O O . PRO A 1 174 ? -1.857 -5.169 -7.460 1.00 79.69 174 PRO A O 1
ATOM 1442 N N . TRP A 1 175 ? -1.010 -6.730 -8.865 1.00 82.31 175 TRP A N 1
ATOM 1443 C CA . TRP A 1 175 ? 0.005 -7.254 -7.949 1.00 82.31 175 TRP A CA 1
ATOM 1444 C C . TRP A 1 175 ? 0.775 -6.136 -7.232 1.00 82.31 175 TRP A C 1
ATOM 1446 O O . TRP A 1 175 ? 0.921 -6.166 -6.015 1.00 82.31 175 TRP A O 1
ATOM 1456 N N . TYR A 1 176 ? 1.173 -5.085 -7.957 1.00 82.38 176 TYR A N 1
ATOM 1457 C CA . TYR A 1 176 ? 1.901 -3.960 -7.372 1.00 82.38 176 TYR A CA 1
ATOM 1458 C C . TYR A 1 176 ? 1.130 -3.253 -6.242 1.00 82.38 176 TYR A C 1
ATOM 1460 O O . TYR A 1 176 ? 1.715 -2.874 -5.229 1.00 82.38 176 TYR A O 1
ATOM 1468 N N . HIS A 1 177 ? -0.190 -3.106 -6.375 1.00 85.31 177 HIS A N 1
ATOM 1469 C CA . HIS A 1 177 ? -1.020 -2.470 -5.352 1.00 85.31 177 HIS A CA 1
ATOM 1470 C C . HIS A 1 177 ? -1.059 -3.327 -4.089 1.00 85.31 177 HIS A C 1
ATOM 1472 O O . HIS A 1 177 ? -0.844 -2.810 -2.992 1.00 85.31 177 HIS A O 1
ATOM 1478 N N . GLN A 1 178 ? -1.259 -4.635 -4.258 1.00 88.31 178 GLN A N 1
ATOM 1479 C CA . GLN A 1 178 ? -1.224 -5.602 -3.164 1.00 88.31 178 GLN A CA 1
ATOM 1480 C C . GLN A 1 178 ? 0.149 -5.609 -2.490 1.00 88.31 178 GLN A C 1
ATOM 1482 O O . GLN A 1 178 ? 0.234 -5.381 -1.287 1.00 88.31 178 GLN A O 1
ATOM 1487 N N . ASN A 1 179 ? 1.226 -5.752 -3.265 1.00 89.44 179 ASN A N 1
ATOM 1488 C CA . ASN A 1 179 ? 2.594 -5.736 -2.759 1.00 89.44 179 ASN A CA 1
ATOM 1489 C C . ASN A 1 179 ? 2.926 -4.423 -2.035 1.00 89.44 179 ASN A C 1
ATOM 1491 O O . ASN A 1 179 ? 3.570 -4.458 -0.993 1.00 89.44 179 ASN A O 1
ATOM 1495 N N . SER A 1 180 ? 2.451 -3.272 -2.531 1.00 89.44 180 SER A N 1
ATOM 1496 C CA . SER A 1 180 ? 2.634 -1.989 -1.845 1.00 89.44 180 SER A CA 1
ATOM 1497 C C . SER A 1 180 ? 1.964 -1.988 -0.473 1.00 89.44 180 SER A C 1
ATOM 1499 O O . SER A 1 180 ? 2.626 -1.681 0.514 1.00 89.44 180 SER A O 1
ATOM 1501 N N . MET A 1 181 ? 0.697 -2.407 -0.380 1.00 93.00 181 MET A N 1
ATOM 1502 C CA . MET A 1 181 ? -0.010 -2.487 0.899 1.00 93.00 181 MET A CA 1
ATOM 1503 C C . MET A 1 181 ? 0.712 -3.430 1.863 1.00 93.00 181 MET A C 1
ATOM 1505 O O . MET A 1 181 ? 1.020 -3.032 2.985 1.00 93.00 181 MET A O 1
ATOM 1509 N N . LEU A 1 182 ? 1.048 -4.641 1.404 1.00 94.31 182 LEU A N 1
ATOM 1510 C CA . LEU A 1 182 ? 1.754 -5.637 2.210 1.00 94.31 182 LEU A CA 1
ATOM 1511 C C . LEU A 1 182 ? 3.107 -5.121 2.699 1.00 94.31 182 LEU A C 1
ATOM 1513 O O . LEU A 1 182 ? 3.378 -5.179 3.892 1.00 94.31 182 LEU A O 1
ATOM 1517 N N . SER A 1 183 ? 3.932 -4.577 1.803 1.00 92.56 183 SER A N 1
ATOM 1518 C CA . SER A 1 183 ? 5.282 -4.110 2.125 1.00 92.56 183 SER A CA 1
ATOM 1519 C C . SER A 1 183 ? 5.268 -2.972 3.139 1.00 92.56 183 SER A C 1
ATOM 1521 O O . SER A 1 183 ? 6.083 -2.963 4.065 1.00 92.56 183 SER A O 1
ATOM 1523 N N . TYR A 1 184 ? 4.348 -2.020 2.987 1.00 92.44 184 TYR A N 1
ATOM 1524 C CA . TYR A 1 184 ? 4.244 -0.903 3.914 1.00 92.44 184 TYR A CA 1
ATOM 1525 C C . TYR A 1 184 ? 3.715 -1.331 5.282 1.00 92.44 184 TYR A C 1
ATOM 1527 O O . TYR A 1 184 ? 4.272 -0.894 6.285 1.00 92.44 184 TYR A O 1
ATOM 1535 N N . LEU A 1 185 ? 2.703 -2.205 5.350 1.00 94.25 185 LEU A N 1
ATOM 1536 C CA . LEU A 1 185 ? 2.239 -2.721 6.640 1.00 94.25 185 LEU A CA 1
ATOM 1537 C C . LEU A 1 185 ? 3.325 -3.563 7.321 1.00 94.25 185 LEU A C 1
ATOM 1539 O O . LEU A 1 185 ? 3.628 -3.328 8.486 1.00 94.25 185 LEU A O 1
ATOM 1543 N N . TYR A 1 186 ? 3.969 -4.465 6.577 1.00 92.81 186 TYR A N 1
ATOM 1544 C CA . TYR A 1 186 ? 5.093 -5.278 7.048 1.00 92.81 186 TYR A CA 1
ATOM 1545 C C . TYR A 1 186 ? 6.231 -4.415 7.620 1.00 92.81 186 TYR A C 1
ATOM 1547 O O . TYR A 1 186 ? 6.767 -4.707 8.687 1.00 92.81 186 TYR A O 1
ATOM 1555 N N . SER A 1 187 ? 6.557 -3.295 6.965 1.00 89.69 187 SER A N 1
ATOM 1556 C CA . SER A 1 187 ? 7.577 -2.355 7.455 1.00 89.69 187 SER A CA 1
ATOM 1557 C C . SER A 1 187 ? 7.156 -1.612 8.729 1.00 89.69 187 SER A C 1
ATOM 1559 O O . SER A 1 187 ? 8.018 -1.239 9.519 1.00 89.69 187 SER A O 1
ATOM 1561 N N . LEU A 1 188 ? 5.853 -1.379 8.930 1.00 89.50 188 LEU A N 1
ATOM 1562 C CA . LEU A 1 188 ? 5.316 -0.686 10.107 1.00 89.50 188 LEU A CA 1
ATOM 1563 C C . LEU A 1 188 ? 5.241 -1.587 11.343 1.00 89.50 188 LEU A C 1
ATOM 1565 O O . LEU A 1 188 ? 5.559 -1.129 12.438 1.00 89.50 188 LEU A O 1
ATOM 1569 N N . ILE A 1 189 ? 4.804 -2.840 11.180 1.00 88.31 189 ILE A N 1
ATOM 1570 C CA . ILE A 1 189 ? 4.583 -3.763 12.307 1.00 88.31 189 ILE A CA 1
ATOM 1571 C C . ILE A 1 189 ? 5.815 -4.617 12.641 1.00 88.31 189 ILE A C 1
ATOM 1573 O O . ILE A 1 189 ? 5.898 -5.176 13.731 1.00 88.31 189 ILE A O 1
ATOM 1577 N N . GLY A 1 190 ? 6.786 -4.713 11.727 1.00 81.38 190 GLY A N 1
ATOM 1578 C CA . GLY A 1 190 ? 7.979 -5.540 11.896 1.00 81.38 190 GLY A CA 1
ATOM 1579 C C . GLY A 1 190 ? 7.772 -7.012 11.511 1.00 81.38 190 GLY A C 1
ATOM 1580 O O . GLY A 1 190 ? 6.835 -7.381 10.806 1.00 81.38 190 GLY A O 1
ATOM 1581 N N . ARG A 1 191 ? 8.700 -7.880 11.937 1.00 79.62 191 ARG A N 1
ATOM 1582 C CA . ARG A 1 191 ? 8.833 -9.270 11.444 1.00 79.62 191 ARG A CA 1
ATOM 1583 C C . ARG A 1 191 ? 8.405 -10.348 12.443 1.00 79.62 191 ARG A C 1
ATOM 1585 O O . ARG A 1 191 ? 8.982 -11.426 12.462 1.00 79.62 191 ARG A O 1
ATOM 1592 N N . THR A 1 192 ? 7.460 -10.048 13.325 1.00 80.06 192 THR A N 1
ATOM 1593 C CA . THR A 1 192 ? 7.187 -10.902 14.496 1.00 80.06 192 THR A CA 1
ATOM 1594 C C . THR A 1 192 ? 5.784 -11.498 14.524 1.00 80.06 192 THR A C 1
ATOM 1596 O O . THR A 1 192 ? 5.366 -11.979 15.573 1.00 80.06 192 THR A O 1
ATOM 1599 N N . SER A 1 193 ? 5.034 -11.449 13.421 1.00 85.75 193 SER A N 1
ATOM 1600 C CA . SER A 1 193 ? 3.658 -11.951 13.383 1.00 85.75 193 SER A CA 1
ATOM 1601 C C . SER A 1 193 ? 3.407 -12.955 12.258 1.00 85.75 193 SER A C 1
ATOM 1603 O O . SER A 1 193 ? 4.154 -13.022 11.282 1.00 85.75 193 SER A O 1
ATOM 1605 N N . ILE A 1 194 ? 2.311 -13.713 12.385 1.00 88.81 194 ILE A N 1
ATOM 1606 C CA . ILE A 1 194 ? 1.842 -14.692 11.386 1.00 88.81 194 ILE A CA 1
ATOM 1607 C C . ILE A 1 194 ? 1.633 -14.025 10.019 1.00 88.81 194 ILE A C 1
ATOM 1609 O O . ILE A 1 194 ? 1.867 -14.632 8.973 1.00 88.81 194 ILE A O 1
ATOM 1613 N N . PHE A 1 195 ? 1.196 -12.761 10.012 1.00 93.38 195 PHE A N 1
ATOM 1614 C CA . PHE A 1 195 ? 1.124 -11.974 8.787 1.00 93.38 195 PHE A CA 1
ATOM 1615 C C . PHE A 1 195 ? 2.504 -11.837 8.144 1.00 93.38 195 PHE A C 1
ATOM 1617 O O . PHE A 1 195 ? 2.633 -12.125 6.959 1.00 93.38 195 PHE A O 1
ATOM 1624 N N . SER A 1 196 ? 3.528 -11.449 8.907 1.00 91.44 196 SER A N 1
ATOM 1625 C CA . SER A 1 196 ? 4.884 -11.260 8.386 1.00 91.44 196 SER A CA 1
ATOM 1626 C C . SER A 1 196 ? 5.466 -12.551 7.808 1.00 91.44 196 SER A C 1
ATOM 1628 O O . SER A 1 196 ? 6.012 -12.517 6.709 1.00 91.44 196 SER A O 1
ATOM 1630 N N . GLU A 1 197 ? 5.258 -13.690 8.472 1.00 90.94 197 GLU A N 1
ATOM 1631 C CA . GLU A 1 197 ? 5.654 -15.011 7.958 1.00 90.94 197 GLU A CA 1
ATOM 1632 C C . GLU A 1 197 ? 4.969 -15.335 6.622 1.00 90.94 197 GLU A C 1
ATOM 1634 O O . GLU A 1 197 ? 5.614 -15.747 5.656 1.00 90.94 197 GLU A O 1
ATOM 1639 N N . LYS A 1 198 ? 3.655 -15.100 6.524 1.00 92.12 198 LYS A N 1
ATOM 1640 C CA . LYS A 1 198 ? 2.909 -15.341 5.281 1.00 92.12 198 LYS A CA 1
ATOM 1641 C C . LYS A 1 198 ? 3.294 -14.383 4.170 1.00 92.12 198 LYS A C 1
ATOM 1643 O O . LYS A 1 198 ? 3.352 -14.808 3.023 1.00 92.12 198 LYS A O 1
ATOM 1648 N N . VAL A 1 199 ? 3.549 -13.118 4.489 1.00 92.25 199 VAL A N 1
ATOM 1649 C CA . VAL A 1 199 ? 4.037 -12.131 3.524 1.00 92.25 199 VAL A CA 1
ATOM 1650 C C . VAL A 1 199 ? 5.386 -12.562 2.953 1.00 92.25 199 VAL A C 1
ATOM 1652 O O . VAL A 1 199 ? 5.575 -12.508 1.742 1.00 92.25 199 VAL A O 1
ATOM 1655 N N . GLU A 1 200 ? 6.310 -13.022 3.795 1.00 90.00 200 GLU A N 1
ATOM 1656 C CA . GLU A 1 200 ? 7.626 -13.496 3.354 1.00 90.00 200 GLU A CA 1
ATOM 1657 C C . GLU A 1 200 ? 7.547 -14.752 2.479 1.00 90.00 200 GLU A C 1
ATOM 1659 O O . GLU A 1 200 ? 8.362 -14.904 1.567 1.00 90.00 200 GLU A O 1
ATOM 1664 N N . ALA A 1 201 ? 6.547 -15.604 2.716 1.00 89.94 201 ALA A N 1
ATOM 1665 C CA . ALA A 1 201 ? 6.280 -16.806 1.932 1.00 89.94 201 ALA A CA 1
ATOM 1666 C C . ALA A 1 201 ? 5.562 -16.545 0.593 1.00 89.94 201 ALA A C 1
ATOM 1668 O O . ALA A 1 201 ? 5.422 -17.471 -0.203 1.00 89.94 201 ALA A O 1
ATOM 1669 N N . LEU A 1 202 ? 5.080 -15.323 0.328 1.00 88.06 202 LEU A N 1
ATOM 1670 C CA . LEU A 1 202 ? 4.440 -15.007 -0.950 1.00 88.06 202 LEU A CA 1
ATOM 1671 C C . LEU A 1 202 ? 5.470 -14.946 -2.078 1.00 88.06 202 LEU A C 1
ATOM 1673 O O . LEU A 1 202 ? 6.423 -14.157 -2.042 1.00 88.06 202 LEU A O 1
ATOM 1677 N N . ASP A 1 203 ? 5.195 -15.699 -3.141 1.00 80.62 203 ASP A N 1
ATOM 1678 C CA . ASP A 1 203 ? 5.954 -15.614 -4.380 1.00 80.62 203 ASP A CA 1
ATOM 1679 C C . ASP A 1 203 ? 5.974 -14.171 -4.893 1.00 80.62 203 ASP A C 1
ATOM 1681 O O . ASP A 1 203 ? 4.954 -13.481 -4.974 1.00 80.62 203 ASP A O 1
ATOM 1685 N N . ASN A 1 204 ? 7.174 -13.708 -5.240 1.00 79.25 204 ASN A N 1
ATOM 1686 C CA . ASN A 1 204 ? 7.445 -12.362 -5.741 1.00 79.25 204 ASN A CA 1
ATOM 1687 C C . ASN A 1 204 ? 7.184 -11.210 -4.753 1.00 79.25 204 ASN A C 1
ATOM 1689 O O . ASN A 1 204 ? 7.439 -10.067 -5.128 1.00 79.25 204 ASN A O 1
ATOM 1693 N N . PHE A 1 205 ? 6.772 -11.443 -3.496 1.00 88.69 205 PHE A N 1
ATOM 1694 C CA . PHE A 1 205 ? 6.673 -10.353 -2.515 1.00 88.69 205 PHE A CA 1
ATOM 1695 C C . PHE A 1 205 ? 8.008 -9.619 -2.384 1.00 88.69 205 PHE A C 1
ATOM 1697 O O . PHE A 1 205 ? 9.070 -10.237 -2.290 1.00 88.69 205 PHE A O 1
ATOM 1704 N N . THR A 1 206 ? 7.959 -8.294 -2.360 1.00 89.44 206 THR A N 1
ATOM 1705 C CA . THR A 1 206 ? 9.150 -7.454 -2.313 1.00 89.44 206 THR A CA 1
ATOM 1706 C C . THR A 1 206 ? 8.922 -6.250 -1.414 1.00 89.44 206 THR A C 1
ATOM 1708 O O . THR A 1 206 ? 7.938 -5.526 -1.572 1.00 89.44 206 THR A O 1
ATOM 1711 N N . ASN A 1 207 ? 9.882 -5.987 -0.526 1.00 89.06 207 ASN A N 1
ATOM 1712 C CA . ASN A 1 207 ? 9.904 -4.748 0.239 1.00 89.06 207 ASN A CA 1
ATOM 1713 C C . ASN A 1 207 ? 10.233 -3.567 -0.672 1.00 89.06 207 ASN A C 1
ATOM 1715 O O . ASN A 1 207 ? 11.279 -3.558 -1.315 1.00 89.06 207 ASN A O 1
ATOM 1719 N N . ILE A 1 208 ? 9.347 -2.575 -0.717 1.00 85.88 208 ILE A N 1
ATOM 1720 C CA . ILE A 1 208 ? 9.505 -1.418 -1.590 1.00 85.88 208 ILE A CA 1
ATOM 1721 C C . ILE A 1 208 ? 10.122 -0.256 -0.802 1.00 85.88 208 ILE A C 1
ATOM 1723 O O . ILE A 1 208 ? 9.578 0.150 0.227 1.00 85.88 208 ILE A O 1
ATOM 1727 N N . SER A 1 209 ? 11.227 0.310 -1.301 1.00 78.44 209 SER A N 1
ATOM 1728 C CA . SER A 1 209 ? 11.932 1.441 -0.675 1.00 78.44 209 SER A CA 1
ATOM 1729 C C . SER A 1 209 ? 11.028 2.660 -0.505 1.00 78.44 209 SER A C 1
ATOM 1731 O O . SER A 1 209 ? 10.163 2.902 -1.329 1.00 78.44 209 SER A O 1
ATOM 1733 N N . THR A 1 210 ? 11.225 3.496 0.509 1.00 72.00 210 THR A N 1
ATOM 1734 C CA . THR A 1 210 ? 10.509 4.781 0.638 1.00 72.00 210 THR A CA 1
ATOM 1735 C C . THR A 1 210 ? 11.327 5.979 0.159 1.00 72.00 210 THR A C 1
ATOM 1737 O O . THR A 1 210 ? 10.972 7.116 0.468 1.00 72.00 210 THR A O 1
ATOM 1740 N N . SER A 1 211 ? 12.441 5.744 -0.539 1.00 67.31 211 SER A N 1
ATOM 1741 C CA . SER A 1 211 ? 13.384 6.805 -0.891 1.00 67.31 211 SER A CA 1
ATOM 1742 C C . SER A 1 211 ? 12.839 7.761 -1.967 1.00 67.31 211 SER A C 1
ATOM 1744 O O . SER A 1 211 ? 11.956 7.385 -2.743 1.00 67.31 211 SER A O 1
ATOM 1746 N N . PRO A 1 212 ? 13.346 9.007 -2.046 1.00 62.03 212 PRO A N 1
ATOM 1747 C CA . PRO A 1 212 ? 12.909 9.988 -3.043 1.00 62.03 212 PRO A CA 1
ATOM 1748 C C . PRO A 1 212 ? 13.122 9.544 -4.497 1.00 62.03 212 PRO A C 1
ATOM 1750 O O . PRO A 1 212 ? 12.385 9.958 -5.390 1.00 62.03 212 PRO A O 1
ATOM 1753 N N . GLU A 1 213 ? 14.104 8.681 -4.758 1.00 62.69 213 GLU A N 1
ATOM 1754 C CA . GLU A 1 213 ? 14.357 8.123 -6.090 1.00 62.69 213 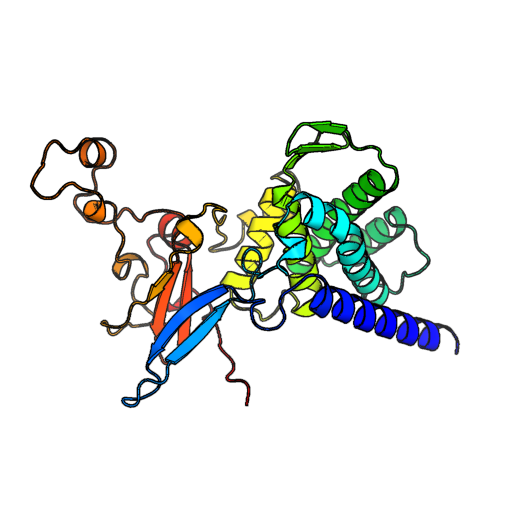GLU A CA 1
ATOM 1755 C C . GLU A 1 213 ? 13.161 7.321 -6.606 1.00 62.69 213 GLU A C 1
ATOM 1757 O O . GLU A 1 213 ? 12.963 7.263 -7.819 1.00 62.69 213 GLU A O 1
ATOM 1762 N N . ARG A 1 214 ? 12.308 6.811 -5.704 1.00 69.88 214 ARG A N 1
ATOM 1763 C CA . ARG A 1 214 ? 11.094 6.059 -6.037 1.00 69.88 214 ARG A CA 1
ATOM 1764 C C . ARG A 1 214 ? 10.117 6.851 -6.894 1.00 69.88 214 ARG A C 1
ATOM 1766 O O . ARG A 1 214 ? 9.347 6.251 -7.625 1.00 69.88 214 ARG A O 1
ATOM 1773 N N . TYR A 1 215 ? 10.148 8.180 -6.864 1.00 64.06 215 TYR A N 1
ATOM 1774 C CA . TYR A 1 215 ? 9.296 8.994 -7.738 1.00 64.06 215 TYR A CA 1
ATOM 1775 C C . TYR A 1 215 ? 9.791 9.038 -9.197 1.00 64.06 215 TYR A C 1
ATOM 1777 O O . TYR A 1 215 ? 9.125 9.616 -10.057 1.00 64.06 215 TYR A O 1
ATOM 1785 N N . ARG A 1 216 ? 10.956 8.444 -9.502 1.00 68.75 216 ARG A N 1
ATOM 1786 C CA . ARG A 1 216 ? 11.500 8.365 -10.860 1.00 68.75 216 ARG A CA 1
ATOM 1787 C C . ARG A 1 216 ? 10.968 7.125 -11.566 1.00 68.75 216 ARG A C 1
ATOM 1789 O O . ARG A 1 216 ? 11.302 5.988 -11.230 1.00 68.75 216 ARG A O 1
ATOM 1796 N N . HIS A 1 217 ? 10.164 7.379 -12.583 1.00 69.88 217 HIS A N 1
ATOM 1797 C CA . HIS A 1 217 ? 9.646 6.377 -13.492 1.00 69.88 217 HIS A CA 1
ATOM 1798 C C . HIS A 1 217 ? 10.418 6.389 -14.810 1.00 69.88 217 HIS A C 1
ATOM 1800 O O . HIS A 1 217 ? 10.852 7.442 -15.279 1.00 69.88 217 HIS A O 1
ATOM 1806 N N . ILE A 1 218 ? 10.572 5.216 -15.418 1.00 67.75 218 ILE A N 1
ATOM 1807 C CA . ILE A 1 218 ? 11.141 5.069 -16.756 1.00 67.75 218 ILE A CA 1
ATOM 1808 C C . ILE A 1 218 ? 10.105 4.358 -17.621 1.00 67.75 218 ILE A C 1
ATOM 1810 O O . ILE A 1 218 ? 9.735 3.216 -17.350 1.00 67.75 218 ILE A O 1
ATOM 1814 N N . LEU A 1 219 ? 9.612 5.064 -18.640 1.00 67.06 219 LEU A N 1
ATOM 1815 C CA . LEU A 1 219 ? 8.754 4.487 -19.668 1.00 67.06 219 LEU A CA 1
ATOM 1816 C C . LEU A 1 219 ? 9.621 3.812 -20.732 1.00 67.06 219 LEU A C 1
ATOM 1818 O O . LEU A 1 219 ? 10.451 4.461 -21.371 1.00 67.06 219 LEU A O 1
ATOM 1822 N N . HIS A 1 220 ? 9.388 2.525 -20.959 1.00 70.06 220 HIS A N 1
ATOM 1823 C CA . HIS A 1 220 ? 10.059 1.753 -21.996 1.00 70.06 220 HIS A CA 1
ATOM 1824 C C . HIS A 1 220 ? 9.131 1.641 -23.205 1.00 70.06 220 HIS A C 1
ATOM 1826 O O . HIS A 1 220 ? 8.131 0.932 -23.165 1.00 70.06 220 HIS A O 1
ATOM 1832 N N . ASN A 1 221 ? 9.438 2.386 -24.271 1.00 58.00 221 ASN A N 1
ATOM 1833 C CA . ASN A 1 221 ? 8.562 2.501 -25.445 1.00 58.00 221 ASN A CA 1
ATOM 1834 C C . ASN A 1 221 ? 9.300 2.290 -26.778 1.00 58.00 221 ASN A C 1
ATOM 1836 O O . ASN A 1 221 ? 9.035 2.963 -27.767 1.00 58.00 221 ASN A O 1
ATOM 1840 N N . LYS A 1 222 ? 10.306 1.414 -26.818 1.00 56.75 222 LYS A N 1
ATOM 1841 C CA . LYS A 1 222 ? 11.055 1.171 -28.068 1.00 56.75 222 LYS A CA 1
ATOM 1842 C C . LYS A 1 222 ? 11.226 -0.296 -28.433 1.00 56.75 222 LYS A C 1
ATOM 1844 O O . LYS A 1 222 ? 11.692 -0.580 -29.531 1.00 56.75 222 LYS A O 1
ATOM 1849 N N . TYR A 1 223 ? 10.832 -1.217 -27.561 1.00 66.44 223 TYR A N 1
ATOM 1850 C CA . TYR A 1 223 ? 11.093 -2.638 -27.754 1.00 66.44 223 TYR A CA 1
ATOM 1851 C C . TYR A 1 223 ? 9.778 -3.403 -27.870 1.00 66.44 223 TYR A C 1
ATOM 1853 O O . TYR A 1 223 ? 8.765 -3.013 -27.297 1.00 66.44 223 TYR A O 1
ATOM 1861 N N . LYS A 1 224 ? 9.783 -4.467 -28.674 1.00 73.31 224 LYS A N 1
ATOM 1862 C CA . LYS A 1 224 ? 8.701 -5.451 -28.690 1.00 73.31 224 LYS A CA 1
ATOM 1863 C C . LYS A 1 224 ? 9.045 -6.518 -27.664 1.00 73.31 224 LYS A C 1
ATOM 1865 O O . LYS A 1 224 ? 10.174 -6.993 -27.650 1.00 73.31 224 LYS A O 1
ATOM 1870 N N . TYR A 1 225 ? 8.065 -6.878 -26.852 1.00 79.12 225 TYR A N 1
ATOM 1871 C CA . TYR A 1 225 ? 8.232 -7.799 -25.735 1.00 79.12 225 TYR A CA 1
ATOM 1872 C C . TYR A 1 225 ? 7.351 -9.032 -25.942 1.00 79.12 225 TYR A C 1
ATOM 1874 O O . TYR A 1 225 ? 6.292 -8.949 -26.578 1.00 79.12 225 TYR A O 1
ATOM 1882 N N . THR A 1 226 ? 7.748 -10.158 -25.360 1.00 85.94 226 THR A N 1
ATOM 1883 C CA . THR A 1 226 ? 6.934 -11.368 -25.241 1.00 85.94 226 THR A CA 1
ATOM 1884 C C . THR A 1 226 ? 6.698 -11.715 -23.767 1.00 85.94 226 THR A C 1
ATOM 1886 O O . THR A 1 226 ? 7.516 -11.380 -22.911 1.00 85.94 226 THR A O 1
ATOM 1889 N N . PRO A 1 227 ? 5.599 -12.417 -23.423 1.00 85.81 227 PRO A N 1
ATOM 1890 C CA . PRO A 1 227 ? 5.337 -12.825 -22.042 1.00 85.81 227 PRO A CA 1
ATOM 1891 C C . PRO A 1 227 ? 6.457 -13.653 -21.393 1.00 85.81 227 PRO A C 1
ATOM 1893 O O . PRO A 1 227 ? 6.564 -13.670 -20.170 1.00 85.81 227 PRO A O 1
ATOM 1896 N N . ASN A 1 228 ? 7.280 -14.335 -22.193 1.00 89.19 228 ASN A N 1
ATOM 1897 C CA . ASN A 1 228 ? 8.326 -15.230 -21.705 1.00 89.19 228 ASN A CA 1
ATOM 1898 C C . ASN A 1 228 ? 9.684 -14.553 -21.505 1.00 89.19 228 ASN A C 1
ATOM 1900 O O . ASN A 1 228 ? 10.592 -15.212 -20.993 1.00 89.19 228 ASN A O 1
ATOM 1904 N N . ASP A 1 229 ? 9.827 -13.287 -21.897 1.00 89.00 229 ASP A N 1
ATOM 1905 C CA . ASP A 1 229 ? 11.090 -12.577 -21.738 1.00 89.00 229 ASP A CA 1
ATOM 1906 C C . ASP A 1 229 ? 11.329 -12.234 -20.257 1.00 89.00 229 ASP A C 1
ATOM 1908 O O . ASP A 1 229 ? 10.381 -11.990 -19.495 1.00 89.00 229 ASP A O 1
ATOM 1912 N N . TYR A 1 230 ? 12.598 -12.209 -19.845 1.00 88.50 230 TYR A N 1
ATOM 1913 C CA . TYR A 1 230 ? 12.977 -11.801 -18.496 1.00 88.50 230 TYR A CA 1
ATOM 1914 C C . TYR A 1 230 ? 12.870 -10.288 -18.356 1.00 88.50 230 TYR A C 1
ATOM 1916 O O . TYR A 1 230 ? 13.348 -9.536 -19.199 1.00 88.50 230 TYR A O 1
ATOM 1924 N N . ILE A 1 231 ? 12.282 -9.816 -17.259 1.00 87.12 231 ILE A N 1
ATOM 1925 C CA . ILE A 1 231 ? 12.075 -8.377 -17.046 1.00 87.12 231 ILE A CA 1
ATOM 1926 C C . ILE A 1 231 ? 13.418 -7.634 -16.920 1.00 87.12 231 ILE A C 1
ATOM 1928 O O . ILE A 1 231 ? 13.516 -6.478 -17.330 1.00 87.12 231 ILE A O 1
ATOM 1932 N N . ILE A 1 232 ? 14.457 -8.292 -16.389 1.00 86.44 232 ILE A N 1
ATOM 1933 C CA . ILE A 1 232 ? 15.789 -7.697 -16.204 1.00 86.44 232 ILE A CA 1
ATOM 1934 C C . ILE A 1 232 ? 16.433 -7.237 -17.518 1.00 86.44 232 ILE A C 1
ATOM 1936 O O . ILE A 1 232 ? 17.113 -6.214 -17.517 1.00 86.44 232 ILE A O 1
ATOM 1940 N N . ASP A 1 233 ? 16.140 -7.917 -18.630 1.00 83.62 233 ASP A N 1
ATOM 1941 C CA . ASP A 1 233 ? 16.689 -7.609 -19.959 1.00 83.62 233 ASP A CA 1
ATOM 1942 C C . ASP A 1 233 ? 16.135 -6.292 -20.538 1.00 83.62 233 ASP A C 1
ATOM 1944 O O . ASP A 1 233 ? 16.602 -5.804 -21.566 1.00 83.62 233 ASP A O 1
ATOM 1948 N N . PHE A 1 234 ? 15.134 -5.698 -19.879 1.00 80.44 234 PHE A N 1
ATOM 1949 C CA . PHE A 1 234 ? 14.474 -4.460 -20.305 1.00 80.44 234 PHE A CA 1
ATOM 1950 C C . PHE A 1 234 ? 14.534 -3.357 -19.252 1.00 80.44 234 PHE A C 1
ATOM 1952 O O . PHE A 1 234 ? 13.809 -2.363 -19.345 1.00 80.44 234 PHE A O 1
ATOM 1959 N N . VAL A 1 235 ? 15.390 -3.511 -18.248 1.00 79.62 235 VAL A N 1
ATOM 1960 C CA . VAL A 1 235 ? 15.777 -2.407 -17.375 1.00 79.62 235 VAL A CA 1
ATOM 1961 C C . VAL A 1 235 ? 16.746 -1.500 -18.141 1.00 79.62 235 VAL A C 1
ATOM 1963 O O . VAL A 1 235 ? 17.491 -1.950 -18.991 1.00 79.62 235 VAL A O 1
ATOM 1966 N N . PHE A 1 236 ? 16.703 -0.184 -17.910 1.00 73.44 236 PHE A N 1
ATOM 1967 C CA . PHE A 1 236 ? 17.604 0.777 -18.588 1.00 73.44 236 PHE A CA 1
ATOM 1968 C C . PHE A 1 236 ? 18.474 1.545 -17.598 1.00 73.44 236 PHE A C 1
ATOM 1970 O O . PHE A 1 236 ? 19.198 2.467 -17.960 1.00 73.44 236 PHE A O 1
ATOM 1977 N N . THR A 1 237 ? 18.378 1.212 -16.314 1.00 78.88 237 THR A N 1
ATOM 1978 C CA . THR A 1 237 ? 19.260 1.760 -15.288 1.00 78.88 237 THR A CA 1
ATOM 1979 C C . THR A 1 237 ? 19.985 0.625 -14.594 1.00 78.88 237 THR A C 1
ATOM 1981 O O . THR A 1 237 ? 19.603 0.183 -13.508 1.00 78.88 237 THR A O 1
ATOM 1984 N N . HIS A 1 238 ? 21.055 0.194 -15.248 1.00 78.12 238 HIS A N 1
ATOM 1985 C CA . HIS A 1 238 ? 22.038 -0.730 -14.702 1.00 78.12 238 HIS A CA 1
ATOM 1986 C C . HIS A 1 238 ? 23.151 0.024 -13.981 1.00 78.12 238 HIS A C 1
ATOM 1988 O O . HIS A 1 238 ? 23.335 1.225 -14.228 1.00 78.12 238 HIS A O 1
ATOM 1994 N N . ALA A 1 239 ? 23.923 -0.685 -13.149 1.00 79.12 239 ALA A N 1
ATOM 1995 C CA . ALA A 1 239 ? 25.138 -0.175 -12.504 1.00 79.12 239 ALA A CA 1
ATOM 1996 C C . ALA A 1 239 ? 26.045 0.594 -13.473 1.00 79.12 239 ALA A C 1
ATOM 1998 O O . ALA A 1 239 ? 26.538 1.667 -13.120 1.00 79.12 239 ALA A O 1
ATOM 1999 N N . GLY A 1 240 ? 26.152 0.107 -14.715 1.00 75.38 240 GLY A N 1
ATOM 2000 C CA . GLY A 1 240 ? 26.913 0.730 -15.796 1.00 75.38 240 GLY A CA 1
ATOM 2001 C C . GLY A 1 240 ? 26.584 2.199 -16.076 1.00 75.38 240 GLY A C 1
ATOM 2002 O O . GLY A 1 240 ? 27.486 2.979 -16.362 1.00 75.38 240 GLY A O 1
ATOM 2003 N N . SER A 1 241 ? 25.328 2.624 -15.900 1.00 75.62 241 SER A N 1
ATOM 2004 C CA . SER A 1 241 ? 24.919 4.026 -16.108 1.00 75.62 241 SER A CA 1
ATOM 2005 C C . SER A 1 241 ? 25.497 5.016 -15.089 1.00 75.62 241 SER A C 1
ATOM 2007 O O . SER A 1 241 ? 25.430 6.224 -15.308 1.00 75.62 241 SER A O 1
ATOM 2009 N N . LEU A 1 242 ? 26.052 4.522 -13.976 1.00 76.56 242 LEU A N 1
ATOM 2010 C CA . LEU A 1 242 ? 26.761 5.339 -12.987 1.00 76.56 242 LEU A CA 1
ATOM 2011 C C . LEU A 1 242 ? 28.283 5.258 -13.135 1.00 76.56 242 LEU A C 1
ATOM 2013 O O . LEU A 1 242 ? 29.001 5.910 -12.377 1.00 76.56 242 LEU A O 1
ATOM 2017 N N . TYR A 1 243 ? 28.794 4.460 -14.074 1.00 84.94 243 TYR A N 1
ATOM 2018 C CA . TYR A 1 243 ? 30.220 4.457 -14.361 1.00 84.94 243 TYR A CA 1
ATOM 2019 C C . TYR A 1 243 ? 30.573 5.759 -15.073 1.00 84.94 243 TYR A C 1
ATOM 2021 O O . TYR A 1 243 ? 29.968 6.120 -16.081 1.00 84.94 243 TYR A O 1
ATOM 2029 N N . GLU A 1 244 ? 31.568 6.473 -14.552 1.00 77.69 244 GLU A N 1
ATOM 2030 C CA . GLU A 1 244 ? 32.131 7.618 -15.259 1.00 77.69 244 GLU A CA 1
ATOM 2031 C C . GLU A 1 244 ? 32.712 7.134 -16.595 1.00 77.69 244 GLU A C 1
ATOM 2033 O O . GLU A 1 244 ? 33.690 6.377 -16.633 1.00 77.69 244 GLU A O 1
ATOM 2038 N N . HIS A 1 245 ? 32.084 7.537 -17.702 1.00 69.56 245 HIS A N 1
ATOM 2039 C CA . HIS A 1 245 ? 32.519 7.148 -19.040 1.00 69.56 245 HIS A CA 1
ATOM 2040 C C . HIS A 1 245 ? 33.983 7.546 -19.270 1.00 69.56 245 HIS A C 1
ATOM 2042 O O . HIS A 1 245 ? 34.364 8.700 -19.096 1.00 69.56 245 HIS A O 1
ATOM 2048 N N . GLY A 1 246 ? 34.804 6.574 -19.680 1.00 69.12 246 GLY A N 1
ATOM 2049 C CA . GLY A 1 246 ? 36.232 6.777 -19.942 1.00 69.12 246 GLY A CA 1
ATOM 2050 C C . GLY A 1 246 ? 37.140 6.694 -18.710 1.00 69.12 246 GLY A C 1
ATOM 2051 O O . GLY A 1 246 ? 38.354 6.765 -18.873 1.00 69.12 246 GLY A O 1
ATOM 2052 N N . ASN A 1 247 ? 36.595 6.484 -17.506 1.00 74.75 247 ASN A N 1
ATOM 2053 C CA . ASN A 1 247 ? 37.379 6.315 -16.283 1.00 74.75 247 ASN A CA 1
ATOM 2054 C C . ASN A 1 247 ? 37.349 4.847 -15.797 1.00 74.75 247 ASN A C 1
ATOM 2056 O O . ASN A 1 247 ? 36.449 4.460 -15.044 1.00 74.75 247 ASN A O 1
ATOM 2060 N N . PRO A 1 248 ? 38.320 3.996 -16.191 1.00 68.56 248 PRO A N 1
ATOM 2061 C CA . PRO A 1 248 ? 38.405 2.620 -15.692 1.00 68.56 248 PRO A CA 1
ATOM 2062 C C . PRO A 1 248 ? 38.671 2.555 -14.179 1.00 68.56 248 PRO A C 1
ATOM 2064 O O . PRO A 1 248 ? 38.332 1.558 -13.547 1.00 68.56 248 PRO A O 1
ATOM 2067 N N . GLU A 1 249 ? 39.190 3.635 -13.588 1.00 77.62 249 GLU A N 1
ATOM 2068 C CA . GLU A 1 249 ? 39.482 3.762 -12.159 1.00 77.62 249 GLU A CA 1
ATOM 2069 C C . GLU A 1 249 ? 38.292 4.279 -11.332 1.00 77.62 249 GLU A C 1
ATOM 2071 O O . GLU A 1 249 ? 38.446 4.502 -10.127 1.00 77.62 249 GLU A O 1
ATOM 2076 N N . CYS A 1 250 ? 37.113 4.450 -11.946 1.00 81.38 250 CYS A N 1
ATOM 2077 C CA . CYS A 1 250 ? 35.888 4.897 -11.285 1.00 81.38 250 CYS A CA 1
ATOM 2078 C C . CYS A 1 250 ? 35.650 4.114 -9.980 1.00 81.38 250 CYS A C 1
ATOM 2080 O O . CYS A 1 250 ? 35.422 2.901 -9.995 1.00 81.38 250 CYS A O 1
ATOM 2082 N N . ASN A 1 251 ? 35.666 4.814 -8.840 1.00 83.31 251 ASN A N 1
ATOM 2083 C CA . ASN A 1 251 ? 35.489 4.196 -7.521 1.00 83.31 251 ASN A CA 1
ATOM 2084 C C . ASN A 1 251 ? 34.169 3.426 -7.421 1.00 83.31 251 ASN A C 1
ATOM 2086 O O . ASN A 1 251 ? 34.119 2.369 -6.803 1.00 83.31 251 ASN A O 1
ATOM 2090 N N . PHE A 1 252 ? 33.115 3.914 -8.076 1.00 80.38 252 PHE A N 1
ATOM 2091 C CA . PHE A 1 252 ? 31.838 3.213 -8.117 1.00 80.38 252 PHE A CA 1
ATOM 2092 C C . PHE A 1 252 ? 31.948 1.862 -8.843 1.00 80.38 252 PHE A C 1
ATOM 2094 O O . PHE A 1 252 ? 31.475 0.851 -8.330 1.00 80.38 252 PHE 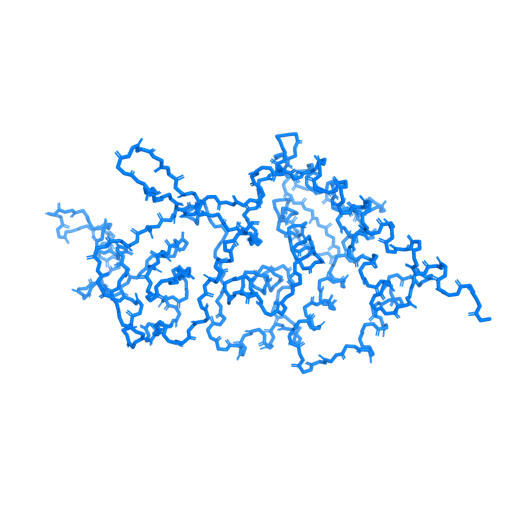A O 1
ATOM 2101 N N . ARG A 1 253 ? 32.645 1.816 -9.989 1.00 83.81 253 ARG A N 1
ATOM 2102 C CA . ARG A 1 253 ? 32.915 0.577 -10.738 1.00 83.81 253 ARG A CA 1
ATOM 2103 C C . ARG A 1 253 ? 33.771 -0.412 -9.943 1.00 83.81 253 ARG A C 1
ATOM 2105 O O . ARG A 1 253 ? 33.530 -1.610 -10.027 1.00 83.81 253 ARG A O 1
ATOM 2112 N N . LYS A 1 254 ? 34.732 0.076 -9.151 1.00 83.94 254 LYS A N 1
ATOM 2113 C CA . LYS A 1 254 ? 35.545 -0.764 -8.251 1.00 83.94 254 LYS A CA 1
ATOM 2114 C C . LYS A 1 254 ? 34.712 -1.387 -7.133 1.00 83.94 254 LYS A C 1
ATOM 2116 O O . LYS A 1 254 ? 34.877 -2.564 -6.836 1.00 83.94 254 LYS A O 1
ATOM 2121 N N . THR A 1 255 ? 33.817 -0.607 -6.529 1.00 84.12 255 THR A N 1
ATOM 2122 C CA . THR A 1 255 ? 32.945 -1.073 -5.439 1.00 84.12 255 THR A CA 1
ATOM 2123 C C . THR A 1 255 ? 31.832 -1.995 -5.946 1.00 84.12 255 THR A C 1
ATOM 2125 O O . THR A 1 255 ? 31.410 -2.905 -5.235 1.00 84.12 255 THR A O 1
ATOM 2128 N N . HIS A 1 256 ? 31.363 -1.785 -7.178 1.00 80.31 256 HIS A N 1
ATOM 2129 C CA . HIS A 1 256 ? 30.248 -2.518 -7.778 1.00 80.31 256 HIS A CA 1
ATOM 2130 C C . HIS A 1 256 ? 30.577 -2.965 -9.214 1.00 80.31 256 HIS A C 1
ATOM 2132 O O . HIS A 1 256 ? 30.025 -2.400 -10.166 1.00 80.31 256 HIS A O 1
ATOM 2138 N N . PRO A 1 257 ? 31.473 -3.955 -9.399 1.00 82.75 257 PRO A N 1
ATOM 2139 C CA . PRO A 1 257 ? 31.806 -4.471 -10.722 1.00 82.75 257 PRO A CA 1
ATOM 2140 C C . PRO A 1 257 ? 30.615 -5.229 -11.323 1.00 82.75 257 PRO A C 1
ATOM 2142 O O . PRO A 1 257 ? 30.107 -6.175 -10.723 1.00 82.75 257 PRO A O 1
ATOM 2145 N N . ASP A 1 258 ? 30.184 -4.821 -12.516 1.00 82.88 258 ASP A N 1
ATOM 2146 C CA . ASP A 1 258 ? 29.045 -5.408 -13.232 1.00 82.88 258 ASP A CA 1
ATOM 2147 C C . ASP A 1 258 ? 29.344 -5.546 -14.736 1.00 82.88 258 ASP A C 1
ATOM 2149 O O . ASP A 1 258 ? 28.844 -4.769 -15.550 1.00 82.88 258 ASP A O 1
ATOM 2153 N N . PRO A 1 259 ? 30.221 -6.487 -15.127 1.00 79.88 259 PRO A N 1
ATOM 2154 C CA . PRO A 1 259 ? 30.676 -6.622 -16.514 1.00 79.88 259 PRO A CA 1
ATOM 2155 C C . PRO A 1 259 ? 29.563 -7.030 -17.490 1.00 79.88 259 PRO A C 1
ATOM 2157 O O . PRO A 1 259 ? 29.679 -6.750 -18.679 1.00 79.88 259 PRO A O 1
ATOM 2160 N N . ASP A 1 260 ? 28.499 -7.654 -16.983 1.00 80.00 260 ASP A N 1
ATOM 2161 C CA . ASP A 1 260 ? 27.368 -8.151 -17.770 1.00 80.00 260 ASP A CA 1
ATOM 2162 C C . ASP A 1 260 ? 26.144 -7.214 -17.716 1.00 80.00 260 ASP A C 1
ATOM 2164 O O . ASP A 1 260 ? 25.077 -7.593 -18.192 1.00 80.00 260 ASP A O 1
ATOM 2168 N N . GLU A 1 261 ? 26.252 -6.044 -17.072 1.00 77.25 261 GLU A N 1
ATOM 2169 C CA . GLU A 1 261 ? 25.129 -5.125 -16.816 1.00 77.25 261 GLU A CA 1
ATOM 2170 C C . GLU A 1 261 ? 23.921 -5.803 -16.130 1.00 77.25 261 GLU A C 1
ATOM 2172 O O . GLU A 1 261 ? 22.764 -5.531 -16.429 1.00 77.25 261 GLU A O 1
ATOM 2177 N N . LYS A 1 262 ? 24.150 -6.702 -15.168 1.00 78.19 262 LYS A N 1
ATOM 2178 C CA . LYS A 1 262 ? 23.075 -7.426 -14.463 1.00 78.19 262 LYS A CA 1
ATOM 2179 C C . LYS A 1 262 ? 22.671 -6.791 -13.132 1.00 78.19 262 LYS A C 1
ATOM 2181 O O . LYS A 1 262 ? 21.748 -7.277 -12.474 1.00 78.19 262 LYS A O 1
ATOM 2186 N N . ILE A 1 263 ? 23.358 -5.753 -12.666 1.00 80.50 263 ILE A N 1
ATOM 2187 C CA . ILE A 1 263 ? 23.026 -5.049 -11.426 1.00 80.50 263 ILE A CA 1
ATOM 2188 C C . ILE A 1 263 ? 22.033 -3.934 -11.735 1.00 80.50 263 ILE A C 1
ATOM 2190 O O . ILE A 1 263 ? 22.335 -2.976 -12.440 1.00 80.50 263 ILE A O 1
ATOM 2194 N N . VAL A 1 264 ? 20.854 -4.042 -11.129 1.00 81.69 264 VAL A N 1
ATOM 2195 C CA . VAL A 1 264 ? 19.785 -3.044 -11.193 1.00 81.69 264 VAL A CA 1
ATOM 2196 C C . VAL A 1 264 ? 19.799 -2.182 -9.929 1.00 81.69 264 VAL A C 1
ATOM 2198 O O . VAL A 1 264 ? 20.013 -2.689 -8.828 1.00 81.69 264 VAL A O 1
ATOM 2201 N N . PHE A 1 265 ? 19.532 -0.882 -10.068 1.00 77.75 265 PHE A N 1
ATOM 2202 C CA . PHE A 1 265 ? 19.428 0.033 -8.927 1.00 77.75 265 PHE A CA 1
ATOM 2203 C C . PHE A 1 265 ? 18.065 0.014 -8.242 1.00 77.75 265 PHE A C 1
ATOM 2205 O O . PHE A 1 265 ? 17.033 0.083 -8.908 1.00 77.75 265 PHE A O 1
ATOM 2212 N N . GLY A 1 266 ? 18.072 0.020 -6.906 1.00 78.44 266 GLY A N 1
ATOM 2213 C CA . GLY A 1 266 ? 16.878 0.116 -6.062 1.00 78.44 266 GLY A CA 1
ATOM 2214 C C . GLY A 1 266 ? 16.103 1.432 -6.219 1.00 78.44 266 GLY A C 1
ATOM 2215 O O . GLY A 1 266 ? 16.621 2.411 -6.761 1.00 78.44 266 GLY A O 1
ATOM 2216 N N . ALA A 1 267 ? 14.861 1.441 -5.725 1.00 77.25 267 ALA A N 1
ATOM 2217 C CA . ALA A 1 267 ? 13.981 2.604 -5.683 1.00 77.25 267 ALA A CA 1
ATOM 2218 C C . ALA A 1 267 ? 13.694 3.265 -7.043 1.00 77.25 267 ALA A C 1
ATOM 2220 O O . ALA A 1 267 ? 13.621 4.485 -7.132 1.00 77.25 267 ALA A O 1
ATOM 2221 N N . ARG A 1 268 ? 13.519 2.488 -8.115 1.00 82.25 268 ARG A N 1
ATOM 2222 C CA . ARG A 1 268 ? 13.012 2.987 -9.406 1.00 82.25 268 ARG A CA 1
ATOM 2223 C C . ARG A 1 268 ? 11.795 2.194 -9.850 1.00 82.25 268 ARG A C 1
ATOM 2225 O O . ARG A 1 268 ? 11.601 1.056 -9.423 1.00 82.25 268 ARG 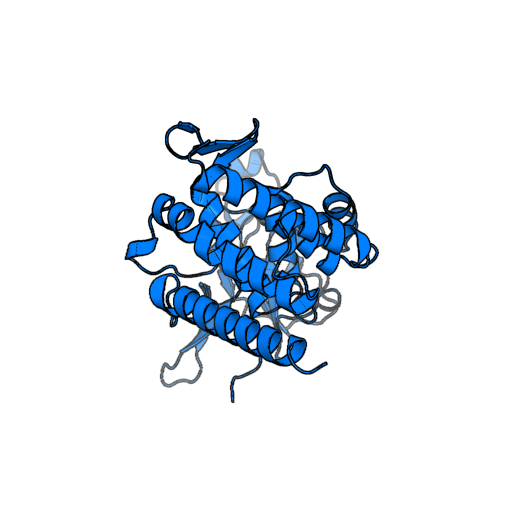A O 1
ATOM 2232 N N . TYR A 1 269 ? 11.015 2.787 -10.749 1.00 81.62 269 TYR A N 1
ATOM 2233 C CA . TYR A 1 269 ? 9.938 2.087 -11.438 1.00 81.62 269 TYR A CA 1
ATOM 2234 C C . TYR A 1 269 ? 10.200 1.944 -12.926 1.00 81.62 269 TYR A C 1
ATOM 2236 O O . TYR A 1 269 ? 10.580 2.906 -13.598 1.00 81.62 269 TYR A O 1
ATOM 2244 N N . TYR A 1 270 ? 9.888 0.757 -13.430 1.00 81.31 270 TYR A N 1
ATOM 2245 C CA . TYR A 1 270 ? 9.918 0.435 -14.847 1.00 81.31 270 TYR A CA 1
ATOM 2246 C C . TYR A 1 270 ? 8.494 0.223 -15.354 1.00 81.31 270 TYR A C 1
ATOM 2248 O O . TYR A 1 270 ? 7.732 -0.557 -14.774 1.00 81.31 270 TYR A O 1
ATOM 2256 N N . PHE A 1 271 ? 8.150 0.941 -16.424 1.00 79.75 271 PHE A N 1
ATOM 2257 C CA . PHE A 1 271 ? 6.847 0.903 -17.084 1.00 79.75 271 PHE A CA 1
ATOM 2258 C C . PHE A 1 271 ? 6.975 0.307 -18.473 1.00 79.75 271 PHE A C 1
ATOM 2260 O O . PHE A 1 271 ? 7.638 0.883 -19.335 1.00 79.75 271 PHE A O 1
ATOM 2267 N N . ILE A 1 272 ? 6.334 -0.839 -18.688 1.00 79.12 272 ILE A N 1
ATOM 2268 C CA . ILE A 1 272 ? 6.456 -1.601 -19.932 1.00 79.12 272 ILE A CA 1
ATOM 2269 C C . ILE A 1 272 ? 5.066 -1.863 -20.508 1.00 79.12 272 ILE A C 1
ATOM 2271 O O . ILE A 1 272 ? 4.186 -2.362 -19.809 1.00 79.12 272 ILE A O 1
ATOM 2275 N N . LEU A 1 273 ? 4.869 -1.526 -21.784 1.00 77.62 273 LEU A N 1
ATOM 2276 C CA . LEU A 1 273 ? 3.662 -1.862 -22.538 1.00 77.62 273 LEU A CA 1
ATOM 2277 C C . LEU A 1 273 ? 3.860 -3.211 -23.237 1.00 77.62 273 LEU A C 1
ATOM 2279 O O . LEU A 1 273 ? 4.672 -3.321 -24.149 1.00 77.62 273 LEU A O 1
ATOM 2283 N N . LEU A 1 274 ? 3.092 -4.226 -22.848 1.00 78.06 274 LEU A N 1
ATOM 2284 C CA . LEU A 1 274 ? 3.113 -5.557 -23.456 1.00 78.06 274 LEU A CA 1
ATOM 2285 C C . LEU A 1 274 ? 1.674 -6.008 -23.720 1.00 78.06 274 LEU A C 1
ATOM 2287 O O . LEU A 1 274 ? 0.847 -6.003 -22.813 1.00 78.06 274 LEU A O 1
ATOM 2291 N N . GLN A 1 275 ? 1.379 -6.416 -24.961 1.00 78.25 275 GLN A N 1
ATOM 2292 C CA . GLN A 1 275 ? 0.055 -6.920 -25.366 1.00 78.25 275 GLN A CA 1
ATOM 2293 C C . GLN A 1 275 ? -1.100 -6.011 -24.899 1.00 78.25 275 GLN A C 1
ATOM 2295 O O . GLN A 1 275 ? -2.041 -6.471 -24.254 1.00 78.25 275 GLN A O 1
ATOM 2300 N N . GLU A 1 276 ? -0.984 -4.707 -25.183 1.00 75.25 276 GLU A N 1
ATOM 2301 C CA . GLU A 1 276 ? -1.973 -3.669 -24.829 1.00 75.25 276 GLU A CA 1
ATOM 2302 C C . GLU A 1 276 ? -2.193 -3.468 -23.318 1.00 75.25 276 GLU A C 1
ATOM 2304 O O . GLU A 1 276 ? -3.155 -2.827 -22.895 1.00 75.25 276 GLU A O 1
ATOM 2309 N N . LYS A 1 277 ? -1.296 -3.993 -22.478 1.00 74.88 277 LYS A N 1
ATOM 2310 C CA . LYS A 1 277 ? -1.349 -3.844 -21.022 1.00 74.88 277 LYS A CA 1
ATOM 2311 C C . LYS A 1 277 ? -0.082 -3.190 -20.505 1.00 74.88 277 LYS A C 1
ATOM 2313 O O . LYS A 1 277 ? 1.020 -3.503 -20.952 1.00 74.88 277 LYS A O 1
ATOM 2318 N N . TYR A 1 278 ? -0.245 -2.314 -19.520 1.00 75.38 278 TYR A N 1
ATOM 2319 C CA . TYR A 1 278 ? 0.882 -1.709 -18.828 1.00 75.38 278 TYR A CA 1
ATOM 2320 C C . TYR A 1 278 ? 1.299 -2.569 -17.643 1.00 75.38 278 TYR A C 1
ATOM 2322 O O . TYR A 1 278 ? 0.487 -3.014 -16.827 1.00 75.38 278 TYR A O 1
ATOM 2330 N N . TYR A 1 279 ? 2.600 -2.775 -17.539 1.00 77.44 279 TYR A N 1
ATOM 2331 C CA . TYR A 1 279 ? 3.228 -3.467 -16.439 1.00 77.44 279 TYR A CA 1
ATOM 2332 C C . TYR A 1 279 ? 4.101 -2.488 -15.660 1.00 77.44 279 TYR A C 1
ATOM 2334 O O . TYR A 1 279 ? 4.854 -1.714 -16.251 1.00 77.44 279 TYR A O 1
ATOM 2342 N N . LEU A 1 280 ? 3.970 -2.525 -14.333 1.00 80.31 280 LEU A N 1
ATOM 2343 C CA . LEU A 1 280 ? 4.723 -1.701 -13.396 1.00 80.31 280 LEU A CA 1
ATOM 2344 C C . LEU A 1 280 ? 5.561 -2.602 -12.499 1.00 80.31 280 LEU A C 1
ATOM 2346 O O . LEU A 1 280 ? 5.008 -3.395 -11.731 1.00 80.31 280 LEU A O 1
ATOM 2350 N N . PHE A 1 281 ? 6.878 -2.429 -12.559 1.00 82.19 281 PHE A N 1
ATOM 2351 C CA . PHE A 1 281 ? 7.816 -3.189 -11.743 1.00 82.19 281 PHE A CA 1
ATOM 2352 C C . PHE A 1 281 ? 8.661 -2.253 -10.877 1.00 82.19 281 PHE A C 1
ATOM 2354 O O . PHE A 1 281 ? 9.331 -1.366 -11.417 1.00 82.19 281 PHE A O 1
ATOM 2361 N N . PRO A 1 282 ? 8.649 -2.426 -9.543 1.00 85.38 282 PRO A N 1
ATOM 2362 C CA . PRO A 1 282 ? 9.654 -1.814 -8.693 1.00 85.38 282 PRO A CA 1
ATOM 2363 C C . PRO A 1 282 ? 10.988 -2.518 -8.938 1.00 85.38 282 PRO A C 1
ATOM 2365 O O . PRO A 1 282 ? 11.035 -3.739 -9.104 1.00 85.38 282 PRO A O 1
ATOM 2368 N N . SER A 1 283 ? 12.079 -1.766 -8.964 1.00 87.06 283 SER A N 1
ATOM 2369 C CA . SER A 1 283 ? 13.397 -2.338 -9.214 1.00 87.06 283 SER A CA 1
ATOM 2370 C C . SER A 1 283 ? 13.809 -3.379 -8.175 1.00 87.06 283 SER A C 1
ATOM 2372 O O . SER A 1 283 ? 14.489 -4.345 -8.513 1.00 87.06 283 SER A O 1
ATOM 2374 N N . GLU A 1 284 ? 13.308 -3.264 -6.946 1.00 89.06 284 GLU A N 1
ATOM 2375 C CA . GLU A 1 284 ? 13.511 -4.240 -5.881 1.00 89.06 284 GLU A CA 1
ATOM 2376 C C . GLU A 1 284 ? 12.988 -5.639 -6.251 1.00 89.06 284 GLU A C 1
ATOM 2378 O O . GLU A 1 284 ? 13.574 -6.637 -5.833 1.00 89.06 284 GLU A O 1
ATOM 2383 N N . LEU A 1 285 ? 11.924 -5.733 -7.063 1.00 88.94 285 LEU A N 1
ATOM 2384 C CA . LEU A 1 285 ? 11.372 -7.019 -7.501 1.00 88.94 285 LEU A CA 1
ATOM 2385 C C . LEU A 1 285 ? 12.353 -7.733 -8.429 1.00 88.94 285 LEU A C 1
ATOM 2387 O O . LEU A 1 285 ? 12.626 -8.918 -8.265 1.00 88.94 285 LEU A O 1
ATOM 2391 N N . ILE A 1 286 ? 12.904 -6.979 -9.376 1.00 88.31 286 ILE A N 1
ATOM 2392 C CA . ILE A 1 286 ? 13.855 -7.469 -10.377 1.00 88.31 286 ILE A CA 1
ATOM 2393 C C . ILE A 1 286 ? 15.179 -7.842 -9.700 1.00 88.31 286 ILE A C 1
ATOM 2395 O O . ILE A 1 286 ? 15.800 -8.845 -10.041 1.00 88.31 286 ILE A O 1
ATOM 2399 N N . MET A 1 287 ? 15.594 -7.070 -8.690 1.00 86.69 287 MET A N 1
ATOM 2400 C CA . MET A 1 287 ? 16.771 -7.380 -7.876 1.00 86.69 287 MET A CA 1
ATOM 2401 C C . MET A 1 287 ? 16.598 -8.675 -7.077 1.00 86.69 287 MET A C 1
ATOM 2403 O O . MET A 1 287 ? 17.539 -9.466 -7.006 1.00 86.69 287 MET A O 1
ATOM 2407 N N . LYS A 1 288 ? 15.419 -8.889 -6.472 1.00 87.50 288 LYS A N 1
ATOM 2408 C CA . LYS A 1 288 ? 15.114 -10.086 -5.675 1.00 87.50 288 LYS A CA 1
ATOM 2409 C C . LYS A 1 288 ? 14.952 -11.332 -6.549 1.00 87.50 288 LYS A C 1
ATOM 2411 O O . LYS A 1 288 ? 15.365 -12.410 -6.136 1.00 87.50 288 LYS A O 1
ATOM 2416 N N . ASN A 1 289 ? 14.355 -11.190 -7.730 1.00 87.25 289 ASN A N 1
ATOM 2417 C CA . ASN A 1 289 ? 14.082 -12.292 -8.644 1.00 87.25 289 ASN A CA 1
ATOM 2418 C C . ASN A 1 289 ? 14.529 -11.932 -10.068 1.00 87.25 289 ASN A C 1
ATOM 2420 O O . ASN A 1 289 ? 13.760 -11.381 -10.851 1.00 87.25 289 ASN A O 1
ATOM 2424 N N . ARG A 1 290 ? 15.782 -12.256 -10.408 1.00 85.44 290 ARG A N 1
ATOM 2425 C CA . ARG A 1 290 ? 16.364 -11.924 -11.722 1.00 85.44 290 ARG A CA 1
ATOM 2426 C C . ARG A 1 290 ? 15.753 -12.715 -12.879 1.00 85.44 290 ARG A C 1
ATOM 2428 O O . ARG A 1 290 ? 15.817 -12.262 -14.014 1.00 85.44 290 ARG A O 1
ATOM 2435 N N . GLU A 1 291 ? 15.146 -13.864 -12.594 1.00 88.56 291 GLU A N 1
ATOM 2436 C CA . GLU A 1 291 ? 14.530 -14.747 -13.592 1.00 88.56 291 GLU A CA 1
ATOM 2437 C C . GLU A 1 291 ? 13.028 -14.476 -13.770 1.00 88.56 291 GLU A C 1
ATOM 2439 O O . GLU A 1 291 ? 12.310 -15.245 -14.414 1.00 88.56 291 GLU A O 1
ATOM 2444 N N . ILE A 1 292 ? 12.524 -13.379 -13.202 1.00 88.75 292 ILE A N 1
ATOM 2445 C CA . ILE A 1 292 ? 11.114 -13.034 -13.302 1.00 88.75 292 ILE A CA 1
ATOM 2446 C C . ILE A 1 292 ? 10.729 -12.656 -14.736 1.00 88.75 292 ILE A C 1
ATOM 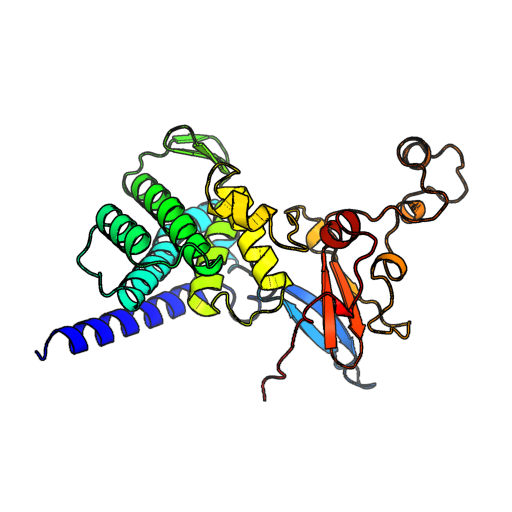2448 O O . ILE A 1 292 ? 11.365 -11.818 -15.379 1.00 88.75 292 ILE A O 1
ATOM 2452 N N . LYS A 1 293 ? 9.658 -13.282 -15.229 1.00 88.44 293 LYS A N 1
ATOM 2453 C CA . LYS A 1 293 ? 9.106 -13.077 -16.573 1.00 88.44 293 LYS A CA 1
ATOM 2454 C C . LYS A 1 293 ? 7.848 -12.224 -16.528 1.00 88.44 293 LYS A C 1
ATOM 2456 O O . LYS A 1 293 ? 7.145 -12.195 -15.515 1.00 88.44 293 LYS A O 1
ATOM 2461 N N . PHE A 1 294 ? 7.504 -11.592 -17.647 1.00 83.62 294 PHE A N 1
ATOM 2462 C CA . PHE A 1 294 ? 6.257 -10.829 -17.770 1.00 83.62 294 PHE A CA 1
ATOM 2463 C C . PHE A 1 294 ? 5.003 -11.678 -17.513 1.00 83.62 294 PHE A C 1
ATOM 2465 O O . PHE A 1 294 ? 4.044 -11.195 -16.913 1.00 83.62 294 PHE A O 1
ATOM 2472 N N . SER A 1 295 ? 5.009 -12.949 -17.927 1.00 82.38 295 SER A N 1
ATOM 2473 C CA . SER A 1 295 ? 3.916 -13.902 -17.701 1.00 82.38 295 SER A CA 1
ATOM 2474 C C . SER A 1 295 ? 3.693 -14.235 -16.227 1.00 82.38 295 SER A C 1
ATOM 2476 O O . SER A 1 295 ? 2.607 -14.677 -15.862 1.00 82.38 295 SER A O 1
ATOM 2478 N N . SER A 1 296 ? 4.708 -14.042 -15.382 1.00 81.50 296 SER A N 1
ATOM 2479 C CA . SER A 1 296 ? 4.656 -14.380 -13.957 1.00 81.50 296 SER A CA 1
ATOM 2480 C C . SER A 1 296 ? 3.912 -13.338 -13.122 1.00 81.50 296 SER A C 1
ATOM 2482 O O . SER A 1 296 ? 3.706 -13.546 -11.928 1.00 81.50 296 SER A O 1
ATOM 2484 N N . LEU A 1 297 ? 3.535 -12.203 -13.716 1.00 75.25 297 LEU A N 1
ATOM 2485 C CA . LEU A 1 297 ? 2.976 -11.071 -12.992 1.00 75.25 297 LEU A CA 1
ATOM 2486 C C . LEU A 1 297 ? 1.646 -10.631 -13.585 1.00 75.25 297 LEU A C 1
ATOM 2488 O O . LEU A 1 297 ? 1.480 -10.478 -14.796 1.00 75.25 297 LEU A O 1
ATOM 2492 N N . THR A 1 298 ? 0.693 -10.361 -12.696 1.00 69.88 298 THR A N 1
ATOM 2493 C CA . THR A 1 298 ? -0.579 -9.770 -13.094 1.00 69.88 298 THR A CA 1
ATOM 2494 C C . THR A 1 298 ? -0.335 -8.328 -13.542 1.00 69.88 298 THR A C 1
ATOM 2496 O O . THR A 1 298 ? 0.156 -7.526 -12.739 1.00 69.88 298 THR A O 1
ATOM 2499 N N . PRO A 1 299 ? -0.692 -7.968 -14.788 1.00 65.62 299 PRO A N 1
ATOM 2500 C CA . PRO A 1 299 ? -0.497 -6.620 -15.294 1.00 65.62 299 PRO A CA 1
ATOM 2501 C C . PRO A 1 299 ? -1.281 -5.610 -14.472 1.00 65.62 299 PRO A C 1
ATOM 2503 O O . PRO A 1 299 ? -2.333 -5.914 -13.892 1.00 65.62 299 PRO A O 1
ATOM 2506 N N . TRP A 1 300 ? -0.812 -4.369 -14.498 1.00 64.25 300 TRP A N 1
ATOM 2507 C CA . TRP A 1 300 ? -1.642 -3.273 -14.057 1.00 64.25 300 TRP A CA 1
ATOM 2508 C C . TRP A 1 300 ? -2.734 -3.045 -15.100 1.00 64.25 300 TRP A C 1
ATOM 2510 O O . TRP A 1 300 ? -2.519 -2.477 -16.168 1.00 64.25 300 TRP A O 1
ATOM 2520 N N . ARG A 1 301 ? -3.931 -3.552 -14.797 1.00 53.38 301 ARG A N 1
ATOM 2521 C CA . ARG A 1 301 ? -5.119 -3.293 -15.606 1.00 53.38 301 ARG A CA 1
ATOM 2522 C C . ARG A 1 301 ? -5.537 -1.845 -15.387 1.00 53.38 301 ARG A C 1
ATOM 2524 O O . ARG A 1 301 ? -5.989 -1.488 -14.302 1.00 53.38 301 ARG A O 1
ATOM 2531 N N . TYR A 1 302 ? -5.357 -1.026 -16.413 1.00 50.09 302 TYR A N 1
ATOM 2532 C CA . TYR A 1 302 ? -6.057 0.241 -16.517 1.00 50.09 302 TYR A CA 1
ATOM 2533 C C . TYR A 1 302 ? -7.423 -0.062 -17.128 1.00 50.09 302 TYR A C 1
ATOM 2535 O O . TYR A 1 302 ? -7.512 -0.436 -18.296 1.00 50.09 302 TYR A O 1
ATOM 2543 N N . GLU A 1 303 ? -8.486 0.047 -16.338 1.00 40.25 303 GLU A N 1
ATOM 2544 C CA . GLU A 1 303 ? -9.804 0.209 -16.937 1.00 40.25 303 GLU A CA 1
ATOM 2545 C C . GLU A 1 303 ? -9.880 1.645 -17.440 1.00 40.25 303 GLU A C 1
ATOM 2547 O O . GLU A 1 303 ? -9.780 2.599 -16.666 1.00 40.25 303 GLU A O 1
ATOM 2552 N N . LEU A 1 304 ? -10.021 1.795 -18.757 1.00 39.56 304 LEU A N 1
ATOM 2553 C CA . LEU A 1 304 ? -10.494 3.042 -19.335 1.00 39.56 304 LEU A CA 1
ATOM 2554 C C . LEU A 1 304 ? -11.804 3.364 -18.615 1.00 39.56 304 LEU A C 1
ATOM 2556 O O . LEU A 1 304 ? -12.784 2.636 -18.786 1.00 39.56 304 LEU A O 1
ATOM 2560 N N . ARG A 1 305 ? -11.832 4.419 -17.793 1.00 33.84 305 ARG A N 1
ATOM 2561 C CA . ARG A 1 305 ? -13.118 5.009 -17.422 1.00 33.84 305 ARG A CA 1
ATOM 2562 C C . ARG A 1 305 ? -13.813 5.349 -18.739 1.00 33.84 305 ARG A C 1
ATOM 2564 O O . ARG A 1 305 ? -13.311 6.189 -19.485 1.00 33.84 305 ARG A O 1
ATOM 2571 N N . LYS A 1 306 ? -14.885 4.619 -19.042 1.00 30.09 306 LYS A N 1
ATOM 2572 C CA . LYS A 1 306 ? -15.888 5.067 -20.002 1.00 30.09 306 LYS A CA 1
ATOM 2573 C C . LYS A 1 306 ? -16.607 6.275 -19.423 1.00 30.09 306 LYS A C 1
ATOM 2575 O O . LYS A 1 306 ? -16.786 6.305 -18.184 1.00 30.09 306 LYS A O 1
#

Organism: Pseudomonas fluorescens (NCBI:txid294)

pLDDT: mean 81.78, std 11.8, range [30.09, 97.44]

Sequence (306 aa):
MTNQKSDQESIAEHARITQAILSNSFLNGFDRTHVLFEEPTDDKGGRRIHKTQCVGSFAWQRHMENNYAKMVAFPIFFDLLDLHVDIRFECADSSFSKKIKILEKKIDHSQIFDLFLLELYTFCSTLRNKIIHHKISHKANEITYSGTIIKLESFKIINELIYQYVTYGFKDRPWYHQNSMLSYLYSLIGRTSIFSEKVEALDNFTNISTSPERYRHILHNKYKYTPNDYIIDFVFTHAGSLYEHGNPECNFRKTHPDPDEKIVFGARYYFILLQEKYYLFPSELIMKNREIKFSSLTPWRYELRK

Radius of gyration: 21.73 Å; chains: 1; bounding box: 76×41×59 Å

Foldseek 3Di:
DPVLVVVLVVLVVVLVVLLVCCCPVWFDVVFQWQFQDWDAPDPVRDIDTDTDNAQLGTHTDPVCPDLVSLVVCLVSLLSSLLSLLCNVQVQNVDDLVVSLVSLVVPFDLVDLLSVLSSLLSVLSSQVNVCVVVVVWDDDPQWTDDPNDIDGSNLSSRSSSLSSCCSPVNQPPAFPVRNLRSLLSSCVVRDCPDSSNVVLVVDPLRFRADSDPLLSAHDEQDDDADDQQDFVQVRDPAFLVVPADPPDPVGPSCVVPPDPPSNHHDFNYWYWYQYPNFIAIDGSRSCVVPVNDGNNNGGTRDDDDPD

Secondary structure (DSSP, 8-state):
--HHHHHHHHHHHHHHHHHHHIIIIIB-TTTSSEEEEEEESSTTS-EEEEEE-STT-PPBPGGG-SHHHHHHHHHHHHHHHHHHHHHHHT-TTS-HHHHHHHHHHHS-TT-HHHHHHHHHHHHHHHHHHHHHTT--EEETTEEEETTEEEETTHHHHHHHHHHHHHHH-STTS-HHHHHHHHHHHHHHH-S-SHHHHHHHTSTT--PPP-SGGGG-EEEE-S----TTSBGGGG-S-BGGGGS-TT-TT-HHHHHS--TTS-PBPSS-EEEEEETTEEEEEEHHHHHH-TT-BGGGS--B------